Protein AF-A0A2X1J709-F1 (afdb_monomer)

Radius of gyration: 20.66 Å; Cα contacts (8 Å, |Δi|>4): 116; chains: 1; bounding box: 49×40×57 Å

Foldseek 3Di:
DVVLCLVVDDPSVPPVVVVVVVVCVVVVVVVVVQVVLLVVQPDPVRCVVPVVLSSLVSLCVVPNPVSSVVVVVVVVVVVVVVVVVVLVSVLSVLQVCVVVLLDDPQLNDDDDDSDGNVSVVVVVVVVVCPVPDDPVLVVLLVVLVVLVVVLVVLVVCVVCCVVVVHDPVVSVVVNVVSVVVVVVSVVVVVVVDDPSVVSNVVVVVVVVVNSVVSVVVVVD

Sequence (220 aa):
MMANAADKVKDPQVIMPRAFLVAIGVTTLLYISLALVLLSDVSALELEKYADTAVAQAASPLLGHVGYVIVVIGALLATASAINANLFAVFNIMDNMGSERELPKLMNKSLWRQSTWGNIIVVVLIMLMTAALNLGSLASVASATFLICYLAVFVVAIRLRHDIHASLPILIVGTLVMLLVIVGFIYSLWSQGSRALIWIIGSLLLSLIVAMVMKRNKTV

Nearest PDB structures (foldseek):
  3gi9-assembly1_C  TM=8.739E-01  e=3.111E-05  Methanocaldococcus jannaschii
  3gi8-assembly1_C  TM=8.489E-01  e=2.910E-04  Methanocaldococcus jannaschii

InterPro domains:
  IPR004841 Amino acid permease/SLC12A domain [PF00324] (2-189)
  IPR050367 Amino acid-polyamine-organocation superfamily [PTHR42770] (2-218)

pLDDT: mean 84.86, std 9.4, range [35.81, 97.5]

Solvent-accessible surface area (backbone atoms only — not comparable to full-atom values): 12153 Å² total; per-residue (Å²): 108,74,71,76,48,36,92,79,42,80,62,40,87,64,45,46,61,52,50,52,53,52,50,51,54,53,51,52,51,52,51,52,55,49,50,54,50,44,69,71,75,43,54,71,69,53,42,66,75,34,56,94,45,37,71,30,57,52,28,30,87,79,49,33,70,64,35,21,51,51,43,47,54,49,50,52,54,50,50,53,51,52,52,52,54,50,51,54,43,50,50,52,51,50,50,55,37,32,75,71,63,60,48,55,73,68,40,59,33,76,70,55,90,96,41,29,46,33,56,54,54,50,53,52,50,50,52,51,48,60,74,74,43,56,70,70,48,51,53,49,36,52,49,53,51,51,52,53,52,52,51,50,50,50,56,50,47,64,74,42,21,81,83,69,70,51,60,64,68,60,53,51,54,51,48,52,54,50,52,51,51,51,52,53,50,53,52,52,48,63,73,74,36,74,69,53,55,52,52,35,52,48,52,52,50,50,52,50,50,52,52,49,55,43,55,60,64,66,79,111

Secondary structure (DSSP, 8-state):
-GGGGGGGSSSHHHHHHHHHHHHHHHHHHHHHHHHHHHHHHS-HHHHHHTGGGHHHHHHHHHHHHHHHHHHHHHHHHHHHHHHHHHHHHHHHHHHHHHHTT-S-TTTT-EEETTEEHHHHHHHHHHHHHHHHS-HHHHHHHHHHHHHHHHHHHHHHHHHTTTTTT--HHHHHHHHHHHHHHHHHHHHHHHHH-HHHHHHHHHHHHHHHHHHHHHHHTT--

Organism: Escherichia coli (NCBI:txid562)

Structure (mmCIF, N/CA/C/O backbone):
data_AF-A0A2X1J709-F1
#
_entry.id   AF-A0A2X1J709-F1
#
loop_
_atom_site.group_PDB
_atom_site.id
_atom_site.type_symbol
_atom_site.label_atom_id
_atom_site.label_alt_id
_atom_site.label_comp_id
_atom_site.label_asym_id
_atom_site.label_entity_id
_atom_site.label_seq_id
_atom_site.pdbx_PDB_ins_code
_atom_site.Cartn_x
_atom_site.Cartn_y
_atom_site.Cartn_z
_atom_site.occupancy
_atom_site.B_iso_or_equiv
_atom_site.auth_seq_id
_atom_site.auth_comp_id
_atom_site.auth_asym_id
_atom_site.auth_atom_id
_atom_site.pdbx_PDB_model_num
ATOM 1 N N . MET A 1 1 ? -5.781 -3.371 5.439 1.00 66.50 1 MET A N 1
ATOM 2 C CA . MET A 1 1 ? -6.778 -3.918 4.487 1.00 66.50 1 MET A CA 1
ATOM 3 C C . MET A 1 1 ? -7.196 -5.330 4.849 1.00 66.50 1 MET A C 1
ATOM 5 O O . MET A 1 1 ? -8.367 -5.495 5.141 1.00 66.50 1 MET A O 1
ATOM 9 N N . MET A 1 2 ? -6.287 -6.316 4.925 1.00 79.25 2 MET A N 1
ATOM 10 C CA . MET A 1 2 ? -6.661 -7.678 5.364 1.00 79.25 2 MET A CA 1
ATOM 11 C C . MET A 1 2 ? -7.379 -7.671 6.722 1.00 79.25 2 MET A C 1
ATOM 13 O O . MET A 1 2 ? -8.392 -8.338 6.876 1.00 79.25 2 MET A O 1
ATOM 17 N N . ALA A 1 3 ? -6.916 -6.842 7.668 1.00 83.38 3 ALA A N 1
ATOM 18 C CA . ALA A 1 3 ? -7.548 -6.678 8.980 1.00 83.38 3 ALA A CA 1
ATOM 19 C C . ALA A 1 3 ? -9.040 -6.298 8.915 1.00 83.38 3 ALA A C 1
ATOM 21 O O . ALA A 1 3 ? -9.809 -6.748 9.750 1.00 83.38 3 ALA A O 1
ATOM 22 N N . ASN A 1 4 ? -9.480 -5.553 7.895 1.00 81.25 4 ASN A N 1
ATOM 23 C CA . ASN A 1 4 ? -10.881 -5.129 7.758 1.00 81.25 4 ASN A CA 1
ATOM 24 C C . ASN A 1 4 ? -11.811 -6.283 7.353 1.00 81.25 4 ASN A C 1
ATOM 26 O O . ASN A 1 4 ? -13.027 -6.129 7.360 1.00 81.25 4 ASN A O 1
ATOM 30 N N . ALA A 1 5 ? -11.244 -7.412 6.929 1.00 78.81 5 ALA A N 1
ATOM 31 C CA . ALA A 1 5 ? -11.975 -8.635 6.637 1.00 78.81 5 ALA A CA 1
ATOM 32 C C . ALA A 1 5 ? -11.771 -9.701 7.725 1.00 78.81 5 ALA A C 1
ATOM 34 O O . ALA A 1 5 ? -12.283 -10.807 7.569 1.00 78.81 5 ALA A O 1
ATOM 35 N N . ALA A 1 6 ? -11.049 -9.389 8.811 1.00 83.56 6 ALA A N 1
ATOM 36 C CA . ALA A 1 6 ? -10.724 -10.347 9.867 1.00 83.56 6 ALA A CA 1
ATOM 37 C C . ALA A 1 6 ? -11.980 -10.955 10.507 1.00 83.56 6 ALA A C 1
ATOM 39 O O . ALA A 1 6 ? -11.997 -12.152 10.777 1.00 83.56 6 ALA A O 1
ATOM 40 N N . ASP A 1 7 ? -13.057 -10.175 10.637 1.00 82.19 7 ASP A N 1
ATOM 41 C CA . ASP A 1 7 ? -14.340 -10.627 11.197 1.00 82.19 7 ASP A CA 1
ATOM 42 C C . ASP A 1 7 ? -15.016 -11.728 10.361 1.00 82.19 7 ASP A C 1
ATOM 44 O O . ASP A 1 7 ? -15.911 -12.425 10.834 1.00 82.19 7 ASP A O 1
ATOM 48 N N . LYS A 1 8 ? -14.587 -11.902 9.104 1.00 84.12 8 LYS A N 1
ATOM 49 C CA . LYS A 1 8 ? -15.082 -12.932 8.177 1.00 84.12 8 LYS A CA 1
ATOM 50 C C . LYS A 1 8 ? -14.120 -14.117 8.042 1.00 84.12 8 LYS A C 1
ATOM 52 O O . LYS A 1 8 ? -14.395 -15.041 7.278 1.00 84.12 8 LYS A O 1
ATOM 57 N N . VAL A 1 9 ? -12.990 -14.098 8.749 1.00 89.25 9 VAL A N 1
ATOM 58 C CA . VAL A 1 9 ? -11.982 -15.163 8.731 1.00 89.25 9 VAL A CA 1
ATOM 59 C C . VAL A 1 9 ? -12.245 -16.122 9.886 1.00 89.25 9 VAL A C 1
ATOM 61 O O . VAL A 1 9 ? -12.454 -15.713 11.024 1.00 89.25 9 VAL A O 1
ATOM 64 N N . LYS A 1 10 ? -12.215 -17.427 9.605 1.00 91.75 10 LYS A N 1
ATOM 65 C CA . LYS A 1 10 ? -12.289 -18.458 10.646 1.00 91.75 10 LYS A CA 1
ATOM 66 C C . LYS A 1 10 ? -11.030 -18.392 11.513 1.00 91.75 10 LYS A C 1
ATOM 68 O O . LYS A 1 10 ? -9.940 -18.460 10.969 1.00 91.75 10 LYS A O 1
ATOM 73 N N . ASP A 1 11 ? -11.183 -18.319 12.833 1.00 92.44 11 ASP A N 1
ATOM 74 C CA . ASP A 1 11 ? -10.058 -18.231 13.781 1.00 92.44 11 ASP A CA 1
ATOM 75 C C . ASP A 1 11 ? -9.026 -17.139 13.403 1.00 92.44 11 ASP A C 1
ATOM 77 O O . ASP A 1 11 ? -7.878 -17.418 13.026 1.00 92.44 11 ASP A O 1
ATOM 81 N N . PRO A 1 12 ? -9.431 -15.856 13.459 1.00 90.44 12 PRO A N 1
A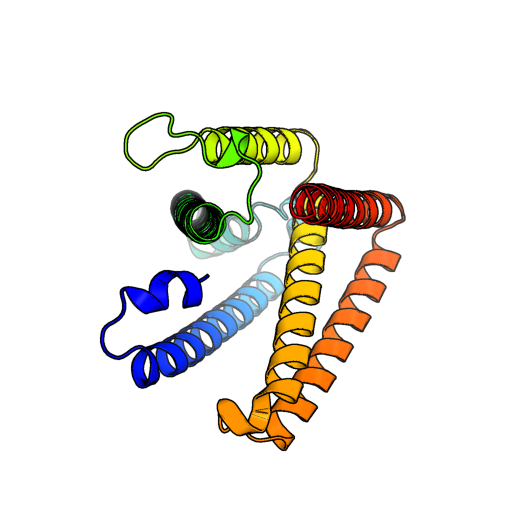TOM 82 C CA . PRO A 1 12 ? -8.591 -14.758 13.000 1.00 90.44 12 PRO A CA 1
ATOM 83 C C . PRO A 1 12 ? -7.318 -14.606 13.841 1.00 90.44 12 PRO A C 1
ATOM 85 O O . PRO A 1 12 ? -6.314 -14.125 13.321 1.00 90.44 12 PRO A O 1
ATOM 88 N N . GLN A 1 13 ? -7.315 -15.053 15.102 1.00 88.38 13 GLN A N 1
ATOM 89 C CA . GLN A 1 13 ? -6.154 -14.949 15.992 1.00 88.38 13 GLN A CA 1
ATOM 90 C C . GLN A 1 13 ? -4.965 -15.786 15.503 1.00 88.38 13 GLN A C 1
ATOM 92 O O . GLN A 1 13 ? -3.818 -15.396 15.707 1.00 88.38 13 GLN A O 1
ATOM 97 N N . VAL A 1 14 ? -5.224 -16.900 14.812 1.00 91.56 14 VAL A N 1
ATOM 98 C CA . VAL A 1 14 ? -4.176 -17.773 14.262 1.00 91.56 14 VAL A CA 1
ATOM 99 C C . VAL A 1 14 ? -3.950 -17.514 12.775 1.00 91.56 14 VAL A C 1
ATOM 101 O O . VAL A 1 14 ? -2.802 -17.470 12.320 1.00 91.56 14 VAL A O 1
ATOM 104 N N . ILE A 1 15 ? -5.025 -17.339 12.000 1.00 94.69 15 ILE A N 1
ATOM 105 C CA . ILE A 1 15 ? -4.920 -17.212 10.541 1.00 94.69 15 ILE A CA 1
ATOM 106 C C . ILE A 1 15 ? -4.369 -15.844 10.138 1.00 94.69 15 ILE A C 1
ATOM 108 O O . ILE A 1 15 ? -3.498 -15.786 9.270 1.00 94.69 15 ILE A O 1
ATOM 112 N N . MET A 1 16 ? -4.816 -14.752 10.767 1.00 93.62 16 MET A N 1
ATOM 113 C CA . MET A 1 16 ? -4.418 -13.405 10.343 1.00 93.62 16 MET A CA 1
ATOM 114 C C . MET A 1 16 ? -2.910 -13.165 10.473 1.00 93.62 16 MET A C 1
ATOM 116 O O . MET A 1 16 ? -2.315 -12.734 9.484 1.00 93.62 16 MET A O 1
ATOM 120 N N . PRO A 1 17 ? -2.241 -13.480 11.605 1.00 90.50 17 PRO A N 1
ATOM 121 C CA . PRO A 1 17 ? -0.796 -13.277 11.715 1.00 90.50 17 PRO A CA 1
ATOM 122 C C . PRO A 1 17 ? -0.008 -14.069 10.667 1.00 90.50 17 PRO A C 1
ATOM 124 O O . PRO A 1 17 ? 0.916 -13.537 10.053 1.00 90.50 17 PRO A O 1
ATOM 127 N N . ARG A 1 18 ? -0.402 -15.323 10.407 1.00 93.31 18 ARG A N 1
ATOM 128 C CA . ARG A 1 18 ? 0.235 -16.168 9.385 1.00 93.31 18 ARG A CA 1
ATOM 129 C C . ARG A 1 18 ? 0.019 -15.609 7.983 1.00 93.31 18 ARG A C 1
ATOM 131 O O . ARG A 1 18 ? 0.969 -15.536 7.211 1.00 93.31 18 ARG A O 1
ATOM 138 N N . ALA A 1 19 ? -1.204 -15.182 7.673 1.00 93.75 19 ALA A N 1
ATOM 139 C CA . ALA A 1 19 ? -1.535 -14.578 6.390 1.00 93.75 19 ALA A CA 1
ATOM 140 C C . ALA A 1 19 ? -0.717 -13.303 6.143 1.00 93.75 19 ALA A C 1
ATOM 142 O O . ALA A 1 19 ? -0.152 -13.154 5.062 1.00 93.75 19 ALA A O 1
ATOM 143 N N . PHE A 1 20 ? -0.579 -12.429 7.149 1.00 93.12 20 PHE A N 1
ATOM 144 C CA . PHE A 1 20 ? 0.270 -11.240 7.049 1.00 93.12 20 PHE A CA 1
ATOM 145 C C . PHE A 1 20 ? 1.735 -11.597 6.781 1.00 93.12 20 PHE A C 1
ATOM 147 O O . PHE A 1 20 ? 2.326 -11.042 5.858 1.00 93.12 20 PHE A O 1
ATOM 154 N N . LEU A 1 21 ? 2.311 -12.534 7.541 1.00 93.44 21 LEU A N 1
ATOM 155 C CA . LEU A 1 21 ? 3.716 -12.924 7.382 1.00 93.44 21 LEU A CA 1
ATOM 156 C C . LEU A 1 21 ? 3.997 -13.543 6.009 1.00 93.44 21 LEU A C 1
ATOM 158 O O . LEU A 1 21 ? 4.971 -13.168 5.360 1.00 93.44 21 LEU A O 1
ATOM 162 N N . VAL A 1 22 ? 3.132 -14.449 5.546 1.00 96.38 22 VAL A N 1
ATOM 163 C CA . VAL A 1 22 ? 3.275 -15.079 4.227 1.00 96.38 22 VAL A CA 1
ATOM 164 C C . VAL A 1 22 ? 3.113 -14.043 3.121 1.00 96.38 22 VAL A C 1
ATOM 166 O O . VAL A 1 22 ? 3.942 -13.988 2.217 1.00 96.38 22 VAL A O 1
ATOM 169 N N . ALA A 1 23 ? 2.088 -13.191 3.195 1.00 94.62 23 ALA A N 1
ATOM 170 C CA . ALA A 1 23 ? 1.852 -12.184 2.170 1.00 94.62 23 ALA A CA 1
ATOM 171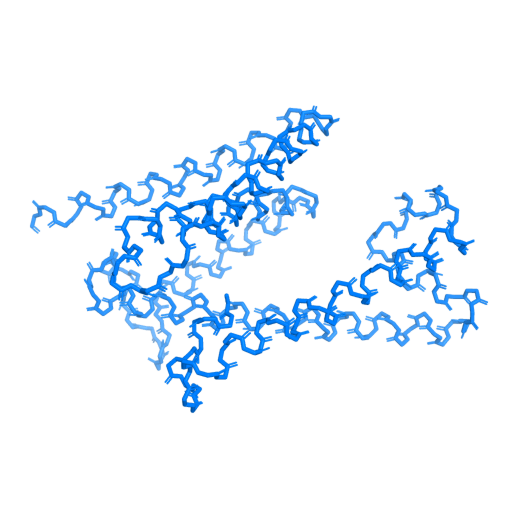 C C . ALA A 1 23 ? 3.009 -11.183 2.075 1.00 94.62 23 ALA A C 1
ATOM 173 O O . ALA A 1 23 ? 3.486 -10.917 0.973 1.00 94.62 23 ALA A O 1
ATOM 174 N N . ILE A 1 24 ? 3.496 -10.666 3.207 1.00 94.56 24 ILE A N 1
ATOM 175 C CA . ILE A 1 24 ? 4.651 -9.758 3.236 1.00 94.56 24 ILE A CA 1
ATOM 176 C C . ILE A 1 24 ? 5.890 -10.472 2.689 1.00 94.56 24 ILE A C 1
ATOM 178 O O . ILE A 1 24 ? 6.510 -9.969 1.762 1.00 94.56 24 ILE A O 1
ATOM 182 N N . GLY A 1 25 ? 6.214 -11.669 3.186 1.00 97.25 25 GLY A N 1
ATOM 183 C CA . GLY A 1 25 ? 7.407 -12.400 2.750 1.00 97.25 25 GLY A CA 1
ATOM 184 C C . GLY A 1 25 ? 7.412 -12.705 1.250 1.00 97.25 25 GLY A C 1
ATOM 185 O O . GLY A 1 25 ? 8.395 -12.426 0.564 1.00 97.25 25 GLY A O 1
ATOM 186 N N . VAL A 1 26 ? 6.297 -13.220 0.724 1.00 97.50 26 VAL A N 1
ATOM 187 C CA . VAL A 1 26 ? 6.163 -13.548 -0.703 1.00 97.50 26 VAL A CA 1
ATOM 188 C C . VAL A 1 26 ? 6.226 -12.285 -1.561 1.00 97.50 26 VAL A C 1
ATOM 190 O O . VAL A 1 26 ? 6.974 -12.251 -2.534 1.00 97.50 26 VAL A O 1
ATOM 193 N N . THR A 1 27 ? 5.487 -11.231 -1.207 1.00 95.69 27 THR A N 1
ATOM 194 C CA . THR A 1 27 ? 5.481 -9.992 -2.005 1.00 95.69 27 THR A CA 1
ATOM 195 C C . THR A 1 27 ? 6.824 -9.273 -1.976 1.00 95.69 27 THR A C 1
ATOM 197 O O . THR A 1 27 ? 7.276 -8.809 -3.019 1.00 95.69 27 THR A O 1
ATOM 200 N N . THR A 1 28 ? 7.509 -9.235 -0.831 1.00 96.31 28 THR A N 1
ATOM 201 C CA . THR A 1 28 ? 8.865 -8.684 -0.735 1.00 96.31 28 THR A CA 1
ATOM 202 C C . THR A 1 28 ? 9.837 -9.439 -1.634 1.00 96.31 28 THR A C 1
ATOM 204 O O . THR A 1 28 ? 10.587 -8.804 -2.372 1.00 96.31 28 THR A O 1
ATOM 207 N N . LEU A 1 29 ? 9.801 -10.776 -1.624 1.00 97.38 29 LEU A N 1
ATOM 208 C CA . LEU A 1 29 ? 10.664 -11.581 -2.488 1.00 97.38 29 LEU A CA 1
ATOM 209 C C . LEU A 1 29 ? 10.385 -11.291 -3.966 1.00 97.38 29 LEU A C 1
ATOM 211 O O . LEU A 1 29 ? 11.319 -11.022 -4.716 1.00 97.38 29 LEU A O 1
ATOM 215 N N . LEU A 1 30 ? 9.111 -11.255 -4.363 1.00 94.69 30 LEU A N 1
ATOM 216 C CA . LEU A 1 30 ? 8.721 -10.926 -5.734 1.00 94.69 30 LEU A CA 1
ATOM 217 C C . LEU A 1 30 ? 9.178 -9.523 -6.152 1.00 94.69 30 LEU A C 1
ATOM 219 O O . LEU A 1 30 ? 9.678 -9.361 -7.262 1.00 94.69 30 LEU A O 1
ATOM 223 N N . TYR A 1 31 ? 9.056 -8.520 -5.279 1.00 93.88 31 TYR A N 1
ATOM 224 C CA . TYR A 1 31 ? 9.519 -7.159 -5.568 1.00 93.88 31 TYR A CA 1
ATOM 225 C C . TYR A 1 31 ? 11.036 -7.072 -5.722 1.00 93.88 31 TYR A C 1
ATOM 227 O O . TYR A 1 31 ? 11.503 -6.402 -6.640 1.00 93.88 31 TYR A O 1
ATOM 235 N N . ILE A 1 32 ? 11.807 -7.768 -4.881 1.00 95.38 32 ILE A N 1
ATOM 236 C CA . ILE A 1 32 ? 13.270 -7.816 -5.012 1.00 95.38 32 ILE A CA 1
ATOM 237 C C . ILE A 1 32 ? 13.657 -8.510 -6.319 1.00 95.38 32 ILE A C 1
ATOM 239 O O . ILE A 1 32 ? 14.454 -7.968 -7.081 1.00 95.38 32 ILE A O 1
ATOM 243 N N . SER A 1 33 ? 13.071 -9.675 -6.611 1.00 92.25 33 SER A N 1
ATOM 244 C CA . SER A 1 33 ? 13.329 -10.399 -7.859 1.00 92.25 33 SER A CA 1
ATOM 245 C C . SER A 1 33 ? 13.005 -9.546 -9.083 1.00 92.25 33 SER A C 1
ATOM 247 O O . SER A 1 33 ? 13.814 -9.466 -10.002 1.00 92.25 33 SER A O 1
ATOM 249 N N . LEU A 1 34 ? 11.860 -8.861 -9.076 1.00 89.69 34 LEU A N 1
ATOM 250 C CA . LEU A 1 34 ? 11.463 -7.986 -10.171 1.00 89.69 34 LEU A CA 1
ATOM 251 C C . LEU A 1 34 ? 12.422 -6.801 -10.330 1.00 89.69 34 LEU A C 1
ATOM 253 O O . LEU A 1 34 ? 12.822 -6.499 -11.448 1.00 89.69 34 LEU A O 1
ATOM 257 N N . ALA A 1 35 ? 12.829 -6.159 -9.233 1.00 90.12 35 ALA A N 1
ATOM 258 C CA . ALA A 1 35 ? 13.784 -5.055 -9.281 1.00 90.12 35 ALA A CA 1
ATOM 259 C C . ALA A 1 35 ? 15.133 -5.486 -9.879 1.00 90.12 35 ALA A C 1
ATOM 261 O O . ALA A 1 35 ? 15.696 -4.757 -10.692 1.00 90.12 35 ALA A O 1
ATOM 262 N N . LEU A 1 36 ? 15.630 -6.677 -9.528 1.00 89.94 36 LEU A N 1
ATOM 263 C CA . LEU A 1 36 ? 16.871 -7.218 -10.092 1.00 89.94 36 LEU A CA 1
ATOM 264 C C . LEU A 1 36 ? 16.765 -7.454 -11.604 1.00 89.94 36 LEU A C 1
ATOM 266 O O . LEU A 1 36 ? 17.692 -7.102 -12.330 1.00 89.94 36 LEU A O 1
ATOM 270 N N . VAL A 1 37 ? 15.641 -7.999 -12.076 1.00 86.81 37 VAL A N 1
ATOM 271 C CA . VAL A 1 37 ? 15.378 -8.186 -13.514 1.00 86.81 37 VAL A CA 1
ATOM 272 C C . VAL A 1 37 ? 15.338 -6.833 -14.227 1.00 86.81 37 VAL A C 1
ATOM 274 O O . VAL A 1 37 ? 16.070 -6.615 -15.186 1.00 86.81 37 VAL A O 1
ATOM 277 N N . LEU A 1 38 ? 14.563 -5.875 -13.708 1.00 85.56 38 LEU A N 1
ATOM 278 C CA . LEU A 1 38 ? 14.434 -4.544 -14.311 1.00 85.56 38 LEU A CA 1
ATOM 279 C C . LEU A 1 38 ? 15.773 -3.809 -14.424 1.00 85.56 38 LEU A C 1
ATOM 281 O O . LEU A 1 38 ? 16.056 -3.221 -15.462 1.00 85.56 38 LEU A O 1
ATOM 285 N N . LEU A 1 39 ? 16.590 -3.849 -13.370 1.00 84.69 39 LEU A N 1
ATOM 286 C CA . LEU A 1 39 ? 17.893 -3.182 -13.347 1.00 84.69 39 LEU A CA 1
ATOM 287 C C . LEU A 1 39 ? 18.944 -3.874 -14.226 1.00 84.69 39 LEU A C 1
ATOM 289 O O . LEU A 1 39 ? 19.935 -3.238 -14.578 1.00 84.69 39 LEU A O 1
ATOM 293 N N . SER A 1 40 ? 18.748 -5.154 -14.555 1.00 83.06 40 SER A N 1
ATOM 294 C CA . SER A 1 40 ? 19.662 -5.912 -15.418 1.00 83.06 40 SER A CA 1
ATOM 295 C C . SER A 1 40 ? 19.336 -5.728 -16.899 1.00 83.06 40 SER A C 1
ATOM 297 O O . SER A 1 40 ? 20.250 -5.602 -17.711 1.00 83.06 40 SER A O 1
ATOM 299 N N . ASP A 1 41 ? 18.046 -5.696 -17.241 1.00 77.25 41 ASP A N 1
ATOM 300 C CA . ASP A 1 41 ? 17.580 -5.802 -18.627 1.00 77.25 41 ASP A CA 1
ATOM 301 C C . ASP A 1 41 ? 17.096 -4.474 -19.238 1.00 77.25 41 ASP A C 1
ATOM 303 O O . ASP A 1 41 ? 16.990 -4.376 -20.462 1.00 77.25 41 ASP A O 1
ATOM 307 N N . VAL A 1 42 ? 16.800 -3.442 -18.432 1.00 80.25 42 VAL A N 1
ATOM 308 C CA . VAL A 1 42 ? 16.258 -2.158 -18.919 1.00 80.25 42 VAL A CA 1
ATOM 309 C C . VAL A 1 42 ? 17.183 -0.997 -18.563 1.00 80.25 42 VAL A C 1
ATOM 311 O O . VAL A 1 42 ? 17.584 -0.816 -17.413 1.00 80.25 42 VAL A O 1
ATOM 314 N N . SER A 1 43 ? 17.505 -0.162 -19.555 1.00 84.06 43 SER A N 1
ATOM 315 C CA . SER A 1 43 ? 18.352 1.014 -19.332 1.00 84.06 43 SER A CA 1
ATOM 316 C C . SER A 1 43 ? 17.663 2.056 -18.440 1.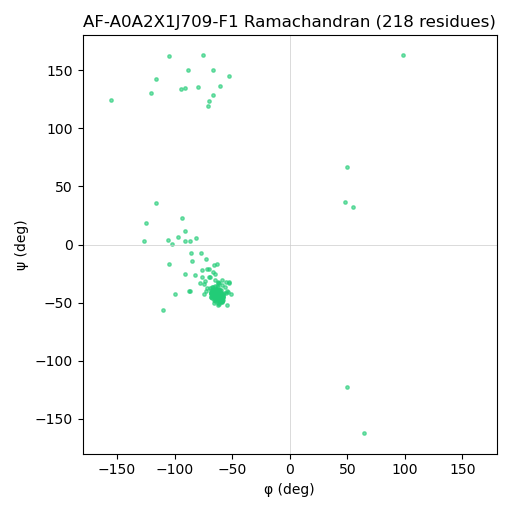00 84.06 43 SER A C 1
ATOM 318 O O . SER A 1 43 ? 16.444 2.227 -18.482 1.00 84.06 43 SER A O 1
ATOM 320 N N . ALA A 1 44 ? 18.445 2.823 -17.672 1.00 82.00 44 ALA A N 1
ATOM 321 C CA . ALA A 1 44 ? 17.905 3.871 -16.799 1.00 82.00 44 ALA A CA 1
ATOM 322 C C . ALA A 1 44 ? 17.050 4.905 -17.563 1.00 82.00 44 ALA A C 1
ATOM 324 O O . ALA A 1 44 ? 16.014 5.337 -17.066 1.00 82.00 44 ALA A O 1
ATOM 325 N N . LEU A 1 45 ? 17.447 5.246 -18.795 1.00 82.75 45 LEU A N 1
ATOM 326 C CA . LEU A 1 45 ? 16.716 6.183 -19.650 1.00 82.75 45 LEU A CA 1
ATOM 327 C C . LEU A 1 45 ? 15.349 5.623 -20.085 1.00 82.75 45 LEU A C 1
ATOM 329 O O . LEU A 1 45 ? 14.363 6.354 -20.153 1.00 82.75 45 LEU A O 1
ATOM 333 N N . GLU A 1 46 ? 15.272 4.323 -20.380 1.00 81.38 46 GLU A N 1
ATOM 334 C CA . GLU A 1 46 ? 14.008 3.666 -20.725 1.00 81.38 46 GLU A CA 1
ATOM 335 C C . GLU A 1 46 ? 13.094 3.506 -19.512 1.00 81.38 46 GLU A C 1
ATOM 337 O O . GLU A 1 46 ? 11.888 3.705 -19.650 1.00 81.38 46 GLU A O 1
ATOM 342 N N . LEU A 1 47 ? 13.650 3.211 -18.332 1.00 82.00 47 LEU A N 1
ATOM 343 C CA . LEU A 1 47 ? 12.891 3.179 -17.079 1.00 82.00 47 LEU A CA 1
ATOM 344 C C . LEU A 1 47 ? 12.290 4.547 -16.749 1.00 82.00 47 LEU A C 1
ATOM 346 O O . LEU A 1 47 ? 11.149 4.613 -16.303 1.00 82.00 47 LEU A O 1
ATOM 350 N N . GLU A 1 48 ? 13.021 5.633 -16.999 1.00 82.31 48 GLU A N 1
ATOM 351 C CA . GLU A 1 48 ? 12.504 6.989 -16.807 1.00 82.31 48 GLU A CA 1
ATOM 352 C C . GLU A 1 48 ? 11.399 7.317 -17.821 1.00 82.31 48 GLU A C 1
ATOM 354 O O . GLU A 1 48 ? 10.333 7.814 -17.455 1.00 82.31 48 GLU A O 1
ATOM 359 N N . LYS A 1 49 ? 11.613 6.986 -19.100 1.00 84.94 49 LYS A N 1
ATOM 360 C CA . LYS A 1 49 ? 10.659 7.280 -20.178 1.00 84.94 49 LYS A CA 1
ATOM 361 C C . LYS A 1 49 ? 9.371 6.458 -20.084 1.00 84.94 49 LYS A C 1
ATOM 363 O O . LYS A 1 49 ? 8.298 6.964 -20.411 1.00 84.94 49 LYS A O 1
ATOM 368 N N . TYR A 1 50 ? 9.474 5.197 -19.676 1.00 83.19 50 TYR A N 1
ATOM 369 C CA . TYR A 1 50 ? 8.367 4.242 -19.611 1.00 83.19 50 TYR A CA 1
ATOM 370 C C . TYR A 1 50 ? 8.079 3.803 -18.174 1.00 83.19 50 TYR A C 1
ATOM 372 O O . TYR A 1 50 ? 7.699 2.657 -17.954 1.00 83.19 50 TYR A O 1
ATOM 380 N N . ALA A 1 51 ? 8.219 4.705 -17.199 1.00 79.56 51 ALA A N 1
ATOM 381 C CA . ALA A 1 51 ? 8.052 4.391 -15.778 1.00 79.56 51 ALA A CA 1
ATOM 382 C C . ALA A 1 51 ? 6.729 3.661 -15.472 1.00 79.56 51 ALA A C 1
ATOM 384 O O . ALA A 1 51 ? 6.724 2.648 -14.773 1.00 79.56 51 ALA A O 1
ATOM 385 N N . ASP A 1 52 ? 5.622 4.105 -16.078 1.00 82.06 52 ASP A N 1
ATOM 386 C CA . ASP A 1 52 ? 4.288 3.525 -15.864 1.00 82.06 52 ASP A CA 1
ATOM 387 C C . ASP A 1 52 ? 4.122 2.119 -16.467 1.00 82.06 52 ASP A C 1
ATOM 389 O O . ASP A 1 52 ? 3.237 1.363 -16.067 1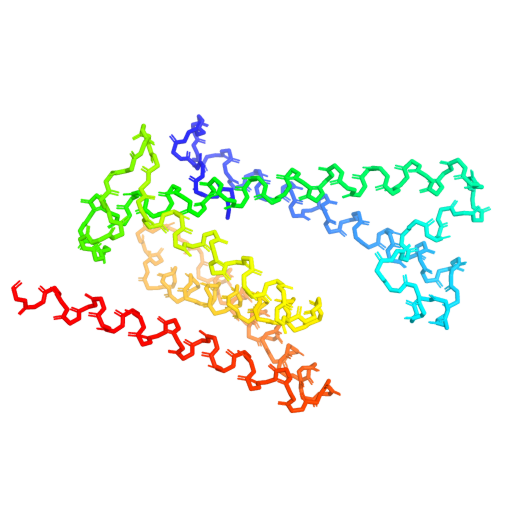.00 82.06 52 ASP A O 1
ATOM 393 N N . THR A 1 53 ? 4.962 1.747 -17.437 1.00 85.50 53 THR A N 1
ATOM 394 C CA . THR A 1 53 ? 4.902 0.449 -18.133 1.00 85.50 53 THR A CA 1
ATOM 395 C C . THR A 1 53 ? 6.219 -0.322 -18.065 1.00 85.50 53 THR A C 1
ATOM 397 O O . THR A 1 53 ? 6.407 -1.285 -18.807 1.00 85.50 53 THR A O 1
ATOM 400 N N . ALA A 1 54 ? 7.105 0.036 -17.129 1.00 84.75 54 ALA A N 1
ATOM 401 C CA . ALA A 1 54 ? 8.470 -0.478 -17.033 1.00 84.75 54 ALA A CA 1
ATOM 402 C C . ALA A 1 54 ? 8.528 -2.013 -16.982 1.00 84.75 54 ALA A C 1
ATOM 404 O O . ALA A 1 54 ? 9.343 -2.635 -17.657 1.00 84.75 54 ALA A O 1
ATOM 405 N N . VAL A 1 55 ? 7.603 -2.636 -16.247 1.00 86.00 55 VAL A N 1
ATOM 406 C CA . VAL A 1 55 ? 7.506 -4.101 -16.131 1.00 86.00 55 VAL A CA 1
ATOM 407 C C . VAL A 1 55 ? 7.110 -4.759 -17.452 1.00 86.00 55 VAL A C 1
ATOM 409 O O . VAL A 1 55 ? 7.672 -5.786 -17.824 1.00 86.00 55 VAL A O 1
ATOM 412 N N . ALA A 1 56 ? 6.166 -4.169 -18.186 1.00 87.75 56 ALA A N 1
ATOM 413 C CA . ALA A 1 56 ? 5.785 -4.674 -19.502 1.00 87.75 56 ALA A CA 1
ATOM 414 C C . ALA A 1 56 ? 6.922 -4.473 -20.511 1.00 87.75 56 ALA A C 1
ATOM 416 O O . ALA A 1 56 ? 7.206 -5.370 -21.305 1.00 87.75 56 ALA A O 1
ATOM 417 N N . GLN A 1 57 ? 7.613 -3.333 -20.440 1.00 84.44 57 GLN A N 1
ATOM 418 C CA . GLN A 1 57 ? 8.758 -3.037 -21.292 1.00 84.44 57 GLN A CA 1
ATOM 419 C C . GLN A 1 57 ? 9.892 -4.047 -21.080 1.00 84.44 57 GLN A C 1
ATOM 421 O O . GLN A 1 57 ? 10.441 -4.549 -22.056 1.00 84.44 57 GLN A O 1
ATOM 426 N N . ALA A 1 58 ? 10.162 -4.428 -19.831 1.00 84.38 58 ALA A N 1
ATOM 427 C CA . ALA A 1 58 ? 11.148 -5.452 -19.490 1.00 84.38 58 ALA A CA 1
ATOM 428 C C . ALA A 1 58 ? 10.776 -6.864 -19.964 1.00 84.38 58 ALA A C 1
ATOM 430 O O . ALA A 1 58 ? 11.648 -7.704 -20.160 1.00 84.38 58 ALA A O 1
ATOM 431 N N . ALA A 1 59 ? 9.489 -7.143 -20.185 1.00 84.94 59 ALA A N 1
ATOM 432 C CA . ALA A 1 59 ? 9.059 -8.423 -20.740 1.00 84.94 59 ALA A CA 1
ATOM 433 C C . ALA A 1 59 ? 9.321 -8.530 -22.252 1.00 84.94 59 ALA A C 1
ATOM 435 O O . ALA A 1 59 ? 9.412 -9.640 -22.776 1.00 84.94 59 ALA A O 1
ATOM 436 N N . SER A 1 60 ? 9.453 -7.402 -22.959 1.00 82.44 60 SER A N 1
ATOM 437 C CA . SER A 1 60 ? 9.602 -7.383 -24.419 1.00 82.44 60 SER A CA 1
ATOM 438 C C . SER A 1 60 ? 10.908 -8.040 -24.909 1.00 82.44 60 SER A C 1
ATOM 440 O O . SER A 1 60 ? 10.825 -8.883 -25.803 1.00 82.44 60 SER A O 1
ATOM 442 N N . PRO A 1 61 ? 12.095 -7.781 -24.318 1.00 80.38 61 PRO A N 1
ATOM 443 C CA . PRO A 1 61 ? 13.332 -8.470 -24.706 1.00 80.38 61 PRO A CA 1
ATOM 444 C C . PRO A 1 61 ? 13.305 -9.989 -24.473 1.00 80.38 61 PRO A C 1
ATOM 446 O O . PRO A 1 61 ? 13.918 -10.735 -25.230 1.00 80.38 61 PRO A O 1
ATOM 449 N N . LEU A 1 62 ? 12.589 -10.450 -23.441 1.00 81.75 62 LEU A N 1
ATOM 450 C CA . LEU A 1 62 ? 12.565 -11.856 -23.016 1.00 81.75 62 LEU A CA 1
ATOM 451 C C . LEU A 1 62 ? 11.500 -12.688 -23.744 1.00 81.75 62 LEU A C 1
ATOM 453 O O . LEU A 1 62 ? 11.723 -13.851 -24.069 1.00 81.75 62 LEU A O 1
ATOM 457 N N . LEU A 1 63 ? 10.320 -12.105 -23.962 1.00 84.19 63 LEU A N 1
ATOM 458 C CA . LEU A 1 63 ? 9.109 -12.808 -24.404 1.00 84.19 63 LEU A CA 1
ATOM 459 C C . LEU A 1 63 ? 8.472 -12.177 -25.657 1.00 84.19 63 LEU A C 1
ATOM 461 O O . LEU A 1 63 ? 7.403 -12.608 -26.104 1.00 84.19 63 LEU A O 1
ATOM 465 N N . GLY A 1 64 ? 9.101 -11.146 -26.225 1.00 87.56 64 GLY A N 1
ATOM 466 C CA . GLY A 1 64 ? 8.602 -10.410 -27.382 1.00 87.56 64 GLY A CA 1
ATOM 467 C C . GLY A 1 64 ? 7.291 -9.666 -27.113 1.00 87.56 64 GLY A C 1
ATOM 468 O O . GLY A 1 64 ? 6.859 -9.459 -25.976 1.00 87.56 64 GLY A O 1
ATOM 469 N N . HIS A 1 65 ? 6.605 -9.290 -28.196 1.00 90.12 65 HIS A N 1
ATOM 470 C CA . HIS A 1 65 ? 5.344 -8.545 -28.120 1.00 90.12 65 HIS A CA 1
ATOM 471 C C . HIS A 1 65 ? 4.232 -9.313 -27.386 1.00 90.12 65 HIS A C 1
ATOM 473 O O . HIS A 1 65 ? 3.420 -8.714 -26.685 1.00 90.12 65 HIS A O 1
ATOM 479 N N . VAL A 1 66 ? 4.215 -10.645 -27.497 1.00 92.62 66 VAL A N 1
ATOM 480 C CA . VAL A 1 66 ? 3.236 -11.489 -26.796 1.00 92.62 66 VAL A CA 1
ATOM 481 C C . VAL A 1 66 ? 3.410 -11.366 -25.281 1.00 92.62 66 VAL A C 1
ATOM 483 O O . VAL A 1 66 ? 2.426 -11.162 -24.571 1.00 92.62 66 VAL A O 1
ATOM 486 N N . GLY A 1 67 ? 4.651 -11.414 -24.785 1.00 89.81 67 GLY A N 1
ATOM 487 C CA . GLY A 1 67 ? 4.939 -11.205 -23.366 1.00 89.81 67 GLY A CA 1
ATOM 488 C C . GLY A 1 67 ? 4.536 -9.821 -22.873 1.00 89.81 67 GLY A C 1
ATOM 489 O O . GLY A 1 67 ? 3.888 -9.714 -21.833 1.00 89.81 67 GLY A O 1
ATOM 490 N N . TYR A 1 68 ? 4.835 -8.779 -23.654 1.00 89.44 68 TYR A N 1
ATOM 491 C CA . TYR A 1 68 ? 4.395 -7.413 -23.355 1.00 89.44 68 TYR A CA 1
ATOM 492 C C . TYR A 1 68 ? 2.871 -7.340 -23.157 1.00 89.44 68 TYR A C 1
ATOM 494 O O . TYR A 1 68 ? 2.399 -6.863 -22.125 1.00 89.44 68 TYR A O 1
ATOM 502 N N . VAL A 1 69 ? 2.091 -7.865 -24.109 1.00 93.25 69 VAL A N 1
ATOM 503 C CA . VAL A 1 69 ? 0.619 -7.815 -24.062 1.00 93.25 69 VAL A CA 1
ATOM 504 C C . VAL A 1 69 ? 0.064 -8.599 -22.870 1.00 93.25 69 VAL A C 1
ATOM 506 O O . VAL A 1 69 ? -0.833 -8.108 -22.183 1.00 93.25 69 VAL A O 1
ATOM 509 N N . ILE A 1 70 ? 0.612 -9.784 -22.582 1.00 94.25 70 ILE A N 1
ATOM 510 C CA . ILE A 1 70 ? 0.197 -10.593 -21.426 1.00 94.25 70 ILE A CA 1
ATOM 511 C C . ILE A 1 70 ? 0.430 -9.829 -20.120 1.00 94.25 70 ILE A C 1
ATOM 513 O O . ILE A 1 70 ? -0.465 -9.782 -19.274 1.00 94.25 70 ILE A O 1
ATOM 517 N N . VAL A 1 71 ? 1.597 -9.197 -19.962 1.00 92.69 71 VAL A N 1
ATOM 518 C CA . VAL A 1 71 ? 1.919 -8.415 -18.762 1.00 92.69 71 VAL A CA 1
ATOM 519 C C . VAL A 1 71 ? 0.997 -7.207 -18.626 1.00 92.69 71 VAL A C 1
ATOM 521 O O . VAL A 1 71 ? 0.500 -6.959 -17.530 1.00 92.69 71 VAL A O 1
ATOM 524 N N . VAL A 1 72 ? 0.699 -6.495 -19.717 1.00 92.94 72 VAL A N 1
ATOM 525 C CA . VAL A 1 72 ? -0.243 -5.363 -19.695 1.00 92.94 72 VAL A CA 1
ATOM 526 C C . VAL A 1 72 ? -1.639 -5.811 -19.259 1.00 92.94 72 VAL A C 1
ATOM 528 O O . VAL A 1 72 ? -2.217 -5.212 -18.352 1.00 92.94 72 VAL A O 1
ATOM 531 N N . ILE A 1 73 ? -2.178 -6.884 -19.845 1.00 95.12 73 ILE A N 1
ATOM 532 C CA . ILE A 1 73 ? -3.497 -7.414 -19.462 1.00 95.12 73 ILE A CA 1
ATOM 533 C C . ILE A 1 73 ? -3.489 -7.857 -17.994 1.00 95.12 73 ILE A C 1
ATOM 535 O O . ILE A 1 73 ? -4.407 -7.524 -17.240 1.00 95.12 73 ILE A O 1
ATOM 539 N N . GLY A 1 74 ? -2.436 -8.557 -17.567 1.00 95.00 74 GLY A N 1
ATOM 540 C CA . GLY A 1 74 ? -2.256 -8.972 -16.178 1.00 95.00 74 GLY A CA 1
ATOM 541 C C . GLY A 1 74 ? -2.226 -7.784 -15.214 1.00 95.00 74 GLY A C 1
ATOM 542 O O . GLY A 1 74 ? -2.921 -7.803 -14.198 1.00 95.00 74 GLY A O 1
ATOM 543 N N . ALA A 1 75 ? -1.495 -6.722 -15.557 1.00 92.81 75 ALA A N 1
ATOM 544 C CA . ALA A 1 75 ? -1.410 -5.499 -14.763 1.00 92.81 75 ALA A CA 1
ATOM 545 C C . ALA A 1 75 ? -2.764 -4.779 -14.657 1.00 92.81 75 ALA A C 1
ATOM 547 O O . ALA A 1 75 ? -3.134 -4.328 -13.570 1.00 92.81 75 ALA A O 1
ATOM 548 N N . LEU A 1 76 ? -3.541 -4.719 -15.745 1.00 95.06 76 LEU A N 1
ATOM 549 C CA . LEU A 1 76 ? -4.885 -4.130 -15.738 1.00 95.06 76 LEU A CA 1
ATOM 550 C C . LEU A 1 76 ? -5.844 -4.914 -14.834 1.00 95.06 76 LEU A C 1
ATOM 552 O O . LEU A 1 76 ? -6.537 -4.316 -14.009 1.00 95.06 76 LEU A O 1
ATOM 556 N N . LEU A 1 77 ? -5.849 -6.247 -14.934 1.00 96.56 77 LEU A N 1
ATOM 557 C CA . LEU A 1 77 ? -6.686 -7.106 -14.090 1.00 96.56 77 LEU A CA 1
ATOM 558 C C . LEU A 1 77 ? -6.278 -7.029 -12.613 1.00 96.56 77 LEU A C 1
ATOM 560 O O . LEU A 1 77 ? -7.142 -6.920 -11.740 1.00 96.56 77 LEU A O 1
ATOM 564 N N . ALA A 1 78 ? -4.973 -7.030 -12.326 1.00 94.75 78 ALA A N 1
ATOM 565 C CA . ALA A 1 78 ? -4.451 -6.871 -10.972 1.00 94.75 78 ALA A CA 1
ATOM 566 C C . ALA A 1 78 ? -4.846 -5.512 -10.372 1.00 94.75 78 ALA A C 1
ATOM 568 O O . ALA A 1 78 ? -5.322 -5.453 -9.237 1.00 94.75 78 ALA A O 1
ATOM 569 N N . THR A 1 79 ? -4.731 -4.433 -11.152 1.00 94.06 79 THR A N 1
ATOM 570 C CA . THR A 1 79 ? -5.114 -3.077 -10.731 1.00 94.06 79 THR A CA 1
ATOM 571 C C . THR A 1 79 ? -6.618 -2.978 -10.478 1.00 94.06 79 THR A C 1
ATOM 573 O O . THR A 1 79 ? -7.031 -2.477 -9.433 1.00 94.06 79 THR A O 1
ATOM 576 N N . ALA A 1 80 ? -7.451 -3.516 -11.375 1.00 95.12 80 ALA A N 1
ATOM 577 C CA . ALA A 1 80 ? -8.903 -3.541 -11.200 1.00 95.12 80 ALA A CA 1
ATOM 578 C C . ALA A 1 80 ? -9.318 -4.322 -9.940 1.00 95.12 80 ALA A C 1
ATOM 580 O O . ALA A 1 80 ? -10.149 -3.853 -9.159 1.00 95.12 80 ALA A O 1
ATOM 581 N N . SER A 1 81 ? -8.695 -5.481 -9.702 1.00 94.88 81 SER A N 1
ATOM 582 C CA . SER A 1 81 ? -8.917 -6.287 -8.497 1.00 94.88 81 SER A CA 1
ATOM 583 C C . SER A 1 81 ? -8.514 -5.538 -7.220 1.00 94.88 81 SER A C 1
ATOM 585 O O . SER A 1 81 ? -9.282 -5.499 -6.255 1.00 94.88 81 SER A O 1
ATOM 587 N N . ALA A 1 82 ? -7.356 -4.870 -7.227 1.00 92.25 82 ALA A N 1
ATOM 588 C CA . ALA A 1 82 ? -6.879 -4.077 -6.096 1.00 92.25 82 ALA A CA 1
ATOM 589 C C . ALA A 1 82 ? -7.803 -2.884 -5.790 1.00 92.25 82 ALA A C 1
ATOM 591 O O . ALA A 1 82 ? -8.141 -2.655 -4.627 1.00 92.25 82 ALA A O 1
ATOM 592 N N . ILE A 1 83 ? -8.266 -2.158 -6.815 1.00 92.88 83 ILE A N 1
ATOM 593 C CA . ILE A 1 83 ? -9.244 -1.068 -6.657 1.00 92.88 83 ILE A CA 1
ATOM 594 C C . ILE A 1 83 ? -10.533 -1.603 -6.029 1.00 92.88 83 ILE A C 1
ATOM 596 O O . ILE A 1 83 ? -11.019 -1.037 -5.049 1.00 92.88 83 ILE A O 1
ATOM 600 N N . ASN A 1 84 ? -11.059 -2.715 -6.547 1.00 91.44 84 ASN A N 1
ATOM 601 C CA . ASN A 1 84 ? -12.274 -3.334 -6.029 1.00 91.44 84 ASN A CA 1
ATOM 602 C C . ASN A 1 84 ? -12.126 -3.724 -4.546 1.00 91.44 84 ASN A C 1
ATOM 604 O O . ASN A 1 84 ? -12.960 -3.349 -3.721 1.00 91.44 84 ASN A O 1
ATOM 608 N N . ALA A 1 85 ? -11.033 -4.399 -4.178 1.00 90.19 85 ALA A N 1
ATOM 609 C CA . ALA A 1 85 ? -10.750 -4.767 -2.790 1.00 90.19 85 ALA A CA 1
ATOM 610 C C . ALA A 1 85 ? -10.643 -3.542 -1.860 1.00 90.19 85 ALA A C 1
ATOM 612 O O . ALA A 1 85 ? -11.151 -3.568 -0.736 1.00 90.19 85 ALA A O 1
ATOM 613 N N . ASN A 1 86 ? -10.031 -2.453 -2.336 1.00 91.19 86 ASN A N 1
ATOM 614 C CA . ASN A 1 86 ? -9.892 -1.211 -1.576 1.00 91.19 86 ASN A CA 1
ATOM 615 C C . ASN A 1 86 ? -11.231 -0.508 -1.353 1.00 91.19 86 ASN A C 1
ATOM 617 O O . ASN A 1 86 ? -11.504 -0.079 -0.232 1.00 91.19 86 ASN A O 1
ATOM 621 N N . LEU A 1 87 ? -12.088 -0.439 -2.374 1.00 90.19 87 LEU A N 1
ATOM 622 C CA . LEU A 1 87 ? -13.432 0.125 -2.234 1.00 90.19 87 LEU A CA 1
ATOM 623 C C . LEU A 1 87 ? -14.259 -0.665 -1.216 1.00 90.19 87 LEU A C 1
ATOM 625 O O . LEU A 1 87 ? -14.854 -0.065 -0.323 1.00 90.19 87 LEU A O 1
ATOM 629 N N . PHE A 1 88 ? -14.223 -2.001 -1.272 1.00 86.31 88 PHE A N 1
ATOM 630 C CA . PHE A 1 88 ? -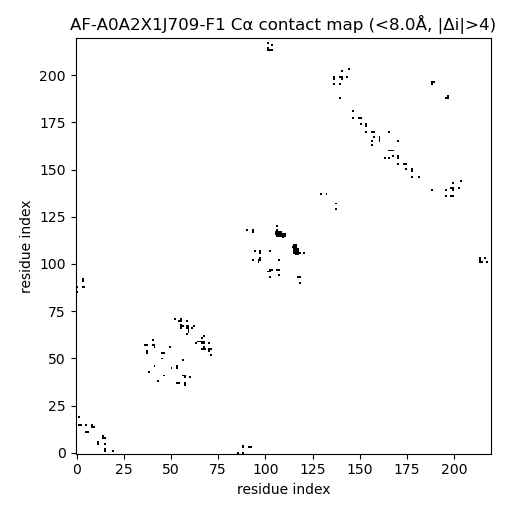14.878 -2.840 -0.264 1.00 86.31 88 PHE A CA 1
ATOM 631 C C . PHE A 1 88 ? -14.350 -2.578 1.151 1.00 86.31 88 PHE A C 1
ATOM 633 O O . PHE A 1 88 ? -15.134 -2.467 2.093 1.00 86.31 88 PHE A O 1
ATOM 640 N N . ALA A 1 89 ? -13.031 -2.459 1.315 1.00 88.56 89 ALA A N 1
ATOM 641 C CA . ALA A 1 89 ? -12.424 -2.183 2.612 1.00 88.56 89 ALA A CA 1
ATOM 642 C C . ALA A 1 89 ? -12.841 -0.814 3.174 1.00 88.56 89 ALA A C 1
ATOM 644 O O . ALA A 1 89 ? -13.106 -0.715 4.372 1.00 88.56 89 ALA A O 1
ATOM 645 N N . VAL A 1 90 ? -12.913 0.216 2.324 1.00 88.56 90 VAL A N 1
ATOM 646 C CA . VAL A 1 90 ? -13.353 1.566 2.706 1.00 88.56 90 VAL A CA 1
ATOM 647 C C . VAL A 1 90 ? -14.835 1.575 3.069 1.00 88.56 90 VAL A C 1
ATOM 649 O O . VAL A 1 90 ? -15.188 2.107 4.117 1.00 88.56 90 VAL A O 1
ATOM 652 N N . PHE A 1 91 ? -15.698 0.942 2.271 1.00 87.31 91 PHE A N 1
ATOM 653 C CA . PHE A 1 91 ? -17.134 0.896 2.560 1.00 87.31 91 PHE A CA 1
ATOM 654 C C . PHE A 1 91 ? -17.445 0.146 3.857 1.00 87.31 91 PHE A C 1
ATOM 656 O O . PHE A 1 91 ? -18.278 0.616 4.623 1.00 87.31 91 PHE A O 1
ATOM 663 N N . ASN A 1 92 ? -16.733 -0.946 4.163 1.00 84.44 92 ASN A N 1
ATOM 664 C CA . ASN A 1 92 ? -16.889 -1.634 5.452 1.00 84.44 92 ASN A CA 1
ATOM 665 C C . ASN A 1 92 ? -16.458 -0.751 6.636 1.00 84.44 92 ASN A C 1
ATOM 667 O O . ASN A 1 92 ? -17.141 -0.727 7.655 1.00 84.44 92 ASN A O 1
ATOM 671 N N . ILE A 1 93 ? -15.354 0.004 6.511 1.00 86.69 93 ILE A N 1
ATOM 672 C CA . ILE A 1 93 ? -14.955 0.968 7.553 1.00 86.69 93 ILE A CA 1
ATOM 673 C C . ILE A 1 93 ? -16.056 2.015 7.744 1.00 86.69 93 ILE A C 1
ATOM 675 O O . ILE A 1 93 ? -16.428 2.319 8.874 1.00 86.69 93 ILE A O 1
ATOM 679 N N . MET A 1 94 ? -16.584 2.560 6.648 1.00 85.62 94 MET A N 1
ATOM 680 C CA . MET A 1 94 ? -17.628 3.579 6.706 1.00 85.62 94 MET A CA 1
ATOM 681 C C . MET A 1 94 ? -18.924 3.056 7.326 1.00 85.62 94 MET A C 1
ATOM 683 O O . MET A 1 94 ? -19.547 3.782 8.094 1.00 85.62 94 MET A O 1
ATOM 687 N N . ASP A 1 95 ? -19.316 1.818 7.034 1.00 82.31 95 ASP A N 1
ATOM 688 C CA . ASP A 1 95 ? -20.498 1.189 7.630 1.00 82.31 95 ASP A CA 1
ATOM 689 C C . ASP A 1 95 ? -20.326 1.012 9.148 1.00 82.31 95 ASP A C 1
ATOM 691 O O . ASP A 1 95 ? -21.169 1.462 9.928 1.00 82.31 95 ASP A O 1
ATOM 695 N N . ASN A 1 96 ? -19.166 0.500 9.584 1.00 82.50 96 ASN A N 1
ATOM 696 C CA . ASN A 1 96 ? -18.832 0.372 11.005 1.00 82.50 96 ASN A CA 1
ATOM 697 C C . ASN A 1 96 ? -18.857 1.739 11.714 1.00 82.50 96 ASN A C 1
ATOM 699 O O . ASN A 1 96 ? -19.567 1.908 12.707 1.00 82.50 96 ASN A O 1
ATOM 703 N N . MET A 1 97 ? -18.186 2.753 11.155 1.00 83.81 97 MET A N 1
ATOM 704 C CA . MET A 1 97 ? -18.201 4.123 11.690 1.00 83.81 97 MET A CA 1
ATOM 705 C C . MET A 1 97 ? -19.606 4.753 11.673 1.00 83.81 97 MET A C 1
ATOM 707 O O . MET A 1 97 ? -19.951 5.563 12.537 1.00 83.81 97 MET A O 1
ATOM 711 N N . GLY A 1 98 ? -20.434 4.411 10.684 1.00 81.75 98 GLY A N 1
ATOM 712 C CA . GLY A 1 98 ? -21.827 4.839 10.594 1.00 81.75 98 GLY A CA 1
ATOM 713 C C . GLY A 1 98 ? -22.680 4.252 11.718 1.00 81.75 98 GLY A C 1
ATOM 714 O O . GLY A 1 98 ? -23.448 4.987 12.349 1.00 81.75 98 GLY A O 1
ATOM 715 N N . SER A 1 99 ? -22.512 2.959 12.005 1.00 78.62 99 SER A N 1
ATOM 716 C CA . SER A 1 99 ? -23.226 2.248 13.073 1.00 78.62 99 SER A CA 1
ATOM 717 C C . SER A 1 99 ? -22.911 2.810 14.468 1.00 78.62 99 SER A C 1
ATOM 719 O O . SER A 1 99 ? -23.816 2.993 15.283 1.00 78.62 99 SER A O 1
ATOM 721 N N . GLU A 1 100 ? -21.663 3.228 14.691 1.00 81.31 100 GLU A N 1
ATOM 722 C CA . GLU A 1 100 ? -21.193 3.874 15.924 1.00 81.31 100 GLU A CA 1
ATOM 723 C C . GLU A 1 100 ? -21.518 5.382 15.993 1.00 81.31 100 GLU A C 1
ATOM 725 O O . GLU A 1 100 ? -21.111 6.083 16.923 1.00 81.31 100 GLU A O 1
ATOM 730 N N . ARG A 1 101 ? -22.277 5.911 15.018 1.00 77.94 101 ARG A N 1
ATOM 731 C CA . ARG A 1 101 ? -22.629 7.340 1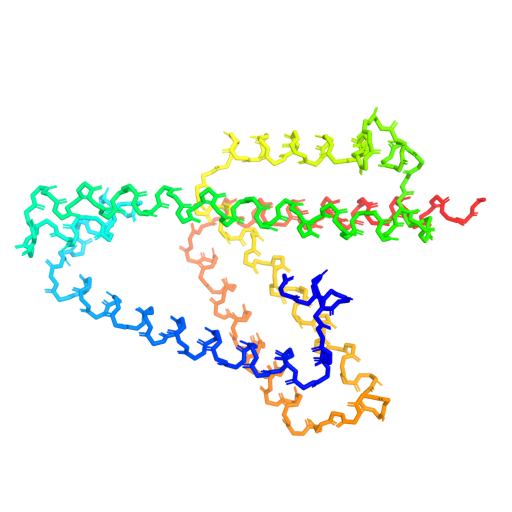4.888 1.00 77.94 101 ARG A CA 1
ATOM 732 C C . ARG A 1 101 ? -21.402 8.258 14.861 1.00 77.94 101 ARG A C 1
ATOM 734 O O . ARG A 1 101 ? -21.451 9.404 15.315 1.00 77.94 101 ARG A O 1
ATOM 741 N N . GLU A 1 102 ? -20.295 7.768 14.311 1.00 78.38 102 GLU A N 1
ATOM 742 C CA . GLU A 1 102 ? -19.081 8.554 14.113 1.00 78.38 102 GLU A CA 1
ATOM 743 C C . GLU A 1 102 ? -19.137 9.413 12.852 1.00 78.38 102 GLU A C 1
ATOM 745 O O . GLU A 1 102 ? -18.508 10.469 12.800 1.00 78.38 102 GLU A O 1
ATOM 750 N N . LEU A 1 103 ? -19.920 8.989 11.856 1.00 77.56 103 LEU A N 1
ATOM 751 C CA . LEU A 1 103 ? -20.106 9.715 10.603 1.00 77.56 103 LEU A CA 1
ATOM 752 C C . LEU A 1 103 ? -21.254 10.744 10.669 1.00 77.56 103 LEU A C 1
ATOM 754 O O . LEU A 1 103 ? -22.266 10.513 11.337 1.00 77.56 103 LEU A O 1
ATOM 758 N N . PRO A 1 104 ? -21.169 11.855 9.907 1.00 74.94 104 PRO A N 1
ATOM 759 C CA . PRO A 1 104 ? -22.285 12.767 9.695 1.00 74.94 104 PRO A CA 1
ATOM 760 C C . PRO A 1 104 ? -23.537 12.037 9.197 1.00 74.94 104 PRO A C 1
ATOM 762 O O . PRO A 1 104 ? -23.453 11.136 8.361 1.00 74.94 104 PRO A O 1
ATOM 765 N N . LYS A 1 105 ? -24.721 12.503 9.620 1.00 73.38 105 LYS A N 1
ATOM 766 C CA . LYS A 1 105 ? -26.020 11.908 9.241 1.00 73.38 105 LYS A CA 1
ATOM 767 C C . LYS A 1 105 ? -26.204 11.761 7.724 1.00 73.38 105 LYS A C 1
ATOM 769 O O . LYS A 1 105 ? -26.823 10.803 7.278 1.00 73.38 105 LYS A O 1
ATOM 774 N N . LEU A 1 106 ? -25.648 12.685 6.931 1.00 73.75 106 LEU A N 1
ATOM 775 C CA . LEU A 1 106 ? -25.703 12.627 5.468 1.00 73.75 106 LEU A CA 1
ATOM 776 C C . LEU A 1 106 ? -24.889 11.453 4.897 1.00 73.75 10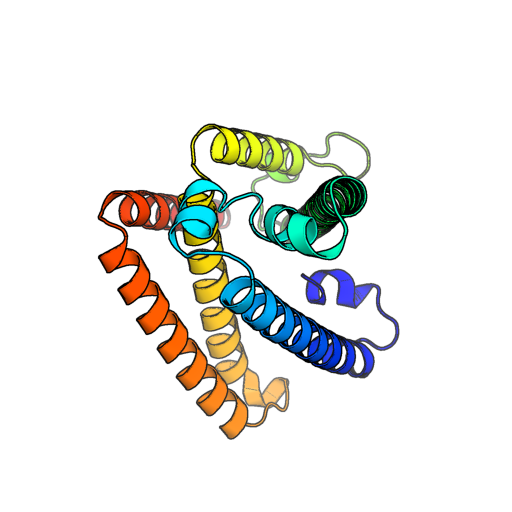6 LEU A C 1
ATOM 778 O O . LEU A 1 106 ? -25.319 10.833 3.932 1.00 73.75 106 LEU A O 1
ATOM 782 N N . MET A 1 107 ? -23.747 11.120 5.507 1.00 78.12 107 MET A N 1
ATOM 783 C CA . MET A 1 107 ? -22.870 10.040 5.042 1.00 78.12 107 MET A CA 1
ATOM 784 C C . MET A 1 107 ? -23.418 8.654 5.388 1.00 78.12 107 MET A C 1
ATOM 786 O O . MET A 1 107 ? -23.174 7.715 4.641 1.00 78.12 107 MET A O 1
ATOM 790 N N . ASN A 1 108 ? -24.198 8.538 6.466 1.00 78.81 108 ASN A N 1
ATOM 791 C CA . ASN A 1 108 ? -24.848 7.286 6.866 1.00 78.81 108 ASN A CA 1
ATOM 792 C C . ASN A 1 108 ? -26.264 7.114 6.271 1.00 78.81 108 ASN A C 1
ATOM 794 O O . ASN A 1 108 ? -26.979 6.161 6.571 1.00 78.81 108 ASN A O 1
ATOM 798 N N . LYS A 1 109 ? -26.724 8.050 5.430 1.00 80.38 109 LYS A N 1
ATOM 799 C CA . LYS A 1 109 ? -28.034 7.924 4.788 1.00 80.38 109 LYS A CA 1
ATOM 800 C C . LYS A 1 109 ? -27.976 6.795 3.759 1.00 80.38 109 LYS A C 1
ATOM 802 O O . LYS A 1 109 ? -27.160 6.846 2.838 1.00 80.38 109 LYS A O 1
ATOM 807 N N . SER A 1 110 ? -28.857 5.806 3.891 1.00 80.31 110 SER A N 1
ATOM 808 C CA . SER A 1 110 ? -28.992 4.735 2.900 1.00 80.31 110 SER A CA 1
ATOM 809 C C . SER A 1 110 ? -29.385 5.316 1.537 1.00 80.31 110 SER A C 1
ATOM 811 O O . SER A 1 110 ? -30.221 6.223 1.451 1.00 80.31 110 SER A O 1
ATOM 813 N N . LEU A 1 111 ? -28.743 4.817 0.484 1.00 77.94 111 LEU A N 1
ATOM 814 C CA . LEU A 1 111 ? -29.059 5.138 -0.904 1.00 77.94 111 LEU A CA 1
ATOM 815 C C . LEU A 1 111 ? -29.672 3.920 -1.600 1.00 77.94 111 LEU A C 1
ATOM 817 O O . LEU A 1 111 ? -30.775 4.011 -2.130 1.00 77.94 111 LEU A O 1
ATOM 821 N N . TRP A 1 112 ? -28.958 2.789 -1.603 1.00 68.50 112 TRP A N 1
ATOM 822 C CA . TRP A 1 112 ? -29.390 1.567 -2.284 1.00 68.50 112 TRP A CA 1
ATOM 823 C C . TRP A 1 112 ? -28.760 0.325 -1.646 1.00 68.50 112 TRP A C 1
ATOM 825 O O . TRP A 1 112 ? -27.536 0.190 -1.627 1.00 68.50 112 TRP A O 1
ATOM 835 N N . ARG A 1 113 ? -29.583 -0.643 -1.209 1.00 78.62 113 ARG A N 1
ATOM 836 C CA . ARG A 1 113 ? -29.134 -1.859 -0.491 1.00 78.62 113 ARG A CA 1
ATOM 837 C C . ARG A 1 113 ? -28.199 -1.477 0.672 1.00 78.62 113 ARG A C 1
ATOM 839 O O . ARG A 1 113 ? -28.600 -0.704 1.532 1.00 78.62 113 ARG A O 1
ATOM 846 N N . GLN A 1 114 ? -26.972 -1.999 0.682 1.00 71.94 114 GLN A N 1
ATOM 847 C CA . GLN A 1 114 ? -25.938 -1.713 1.683 1.00 71.94 114 GLN A CA 1
ATOM 848 C C . GLN A 1 114 ? -25.105 -0.461 1.347 1.00 71.94 114 GLN A C 1
ATOM 850 O O . GLN A 1 114 ? -24.160 -0.142 2.056 1.00 71.94 114 GLN A O 1
ATOM 855 N N . SER A 1 115 ? -25.416 0.252 0.258 1.00 76.31 115 SER A N 1
ATOM 856 C CA . SER A 1 115 ? -24.690 1.461 -0.131 1.00 76.31 115 SER A CA 1
ATOM 857 C C . SER A 1 115 ? -25.313 2.717 0.473 1.00 76.31 115 SER A C 1
ATOM 859 O O . SER A 1 115 ? -26.533 2.916 0.416 1.00 76.31 115 SER A O 1
ATOM 861 N N . THR A 1 116 ? -24.463 3.589 1.009 1.00 84.62 116 THR A N 1
ATOM 862 C CA . THR A 1 116 ? -24.836 4.878 1.597 1.00 84.62 116 THR A CA 1
ATOM 863 C C . THR A 1 116 ? -24.470 6.043 0.676 1.00 84.62 116 THR A C 1
ATOM 865 O O . THR A 1 116 ? -23.627 5.927 -0.216 1.00 84.62 116 THR A O 1
ATOM 868 N N . TRP A 1 117 ? -25.071 7.211 0.906 1.00 84.06 117 TRP A N 1
ATOM 869 C CA . TRP A 1 117 ? -24.662 8.455 0.244 1.00 84.06 117 TRP A CA 1
ATOM 870 C C . TRP A 1 117 ? -23.194 8.808 0.522 1.00 84.06 117 TRP A C 1
ATOM 872 O O . TRP A 1 117 ? -22.530 9.374 -0.345 1.00 84.06 117 TRP A O 1
ATOM 882 N N . GLY A 1 118 ? -22.662 8.423 1.690 1.00 84.94 118 GLY A N 1
ATOM 883 C CA . GLY A 1 118 ? -21.243 8.560 2.008 1.00 84.94 118 GLY A CA 1
ATOM 884 C C . GLY A 1 118 ? -20.346 7.829 1.009 1.00 84.94 118 GLY A C 1
ATOM 885 O O . GLY A 1 118 ? -19.365 8.409 0.548 1.00 84.94 118 GLY A O 1
ATOM 886 N N . ASN A 1 119 ? -20.715 6.608 0.611 1.00 88.50 119 ASN A N 1
ATOM 887 C CA . ASN A 1 119 ? -19.948 5.820 -0.358 1.00 88.50 119 ASN A CA 1
ATOM 888 C C . ASN A 1 119 ? -19.837 6.537 -1.712 1.00 88.50 119 ASN A C 1
ATOM 890 O O . ASN A 1 119 ? -18.754 6.596 -2.291 1.00 88.50 119 ASN A O 1
ATOM 894 N N . ILE A 1 120 ? -20.932 7.139 -2.195 1.00 89.25 120 ILE A N 1
ATOM 895 C CA . ILE A 1 120 ? -20.931 7.905 -3.452 1.00 89.25 120 ILE A CA 1
ATOM 896 C C . ILE A 1 120 ? -20.039 9.140 -3.347 1.00 89.25 120 ILE A C 1
ATOM 898 O O . ILE A 1 120 ? -19.237 9.385 -4.245 1.00 89.25 120 ILE A O 1
ATOM 902 N N . ILE A 1 121 ? -20.138 9.895 -2.248 1.00 87.81 121 ILE A N 1
ATOM 903 C CA . ILE A 1 121 ? -19.301 11.083 -2.023 1.00 87.81 121 ILE A CA 1
ATOM 904 C C . ILE A 1 121 ? -17.816 10.704 -2.060 1.00 87.81 121 ILE A C 1
ATOM 906 O O . ILE A 1 121 ? -17.029 11.383 -2.717 1.00 87.81 121 ILE A O 1
ATOM 910 N N . VAL A 1 122 ? -17.436 9.604 -1.405 1.00 88.50 122 VAL A N 1
ATOM 911 C CA . VAL A 1 122 ? -16.049 9.122 -1.395 1.00 88.50 122 VAL A CA 1
ATOM 912 C C . VAL A 1 122 ? -15.590 8.701 -2.790 1.00 88.50 122 VAL A C 1
ATOM 914 O O . VAL A 1 122 ? -14.502 9.091 -3.202 1.00 88.50 122 VAL A O 1
ATOM 917 N N . VAL A 1 123 ? -16.409 7.974 -3.554 1.00 91.31 123 VAL A N 1
ATOM 918 C CA . VAL A 1 123 ? -16.062 7.581 -4.932 1.00 91.31 123 VAL A CA 1
ATOM 919 C C . VAL A 1 123 ? -15.894 8.802 -5.839 1.00 91.31 123 VAL A C 1
ATOM 921 O O . VAL A 1 123 ? -14.933 8.866 -6.603 1.00 91.31 123 VAL A O 1
ATOM 924 N N . VAL A 1 124 ? -16.776 9.798 -5.730 1.00 91.44 124 VAL A N 1
ATOM 925 C CA . VAL A 1 124 ? -16.648 11.061 -6.474 1.00 91.44 124 VAL A CA 1
ATOM 926 C C . VAL A 1 124 ? -15.367 11.794 -6.082 1.00 91.44 124 VAL A C 1
ATOM 928 O O . VAL A 1 124 ? -14.647 12.260 -6.961 1.00 91.44 124 VAL A O 1
ATOM 931 N N . LEU A 1 125 ? -15.039 11.854 -4.789 1.00 87.88 125 LEU A N 1
ATOM 932 C CA . LEU A 1 125 ? -13.800 12.470 -4.320 1.00 87.88 125 LEU A CA 1
ATOM 933 C C . LEU A 1 125 ? -12.566 11.748 -4.876 1.00 87.88 125 LEU A C 1
ATOM 935 O O . LEU A 1 125 ? -11.646 12.412 -5.345 1.00 87.88 125 LEU A O 1
ATOM 939 N N . ILE A 1 126 ? -12.564 10.411 -4.882 1.00 89.62 126 ILE A N 1
ATOM 940 C CA . ILE A 1 126 ? -11.490 9.610 -5.483 1.00 89.62 126 ILE A CA 1
ATOM 941 C C . ILE A 1 126 ? -11.351 9.952 -6.970 1.00 89.62 126 ILE A C 1
ATOM 943 O O . ILE A 1 126 ? -10.247 10.256 -7.407 1.00 89.62 126 ILE A O 1
ATOM 947 N N . MET A 1 127 ? -12.452 9.987 -7.732 1.00 91.06 127 MET A N 1
ATOM 948 C CA . MET A 1 127 ? -12.414 10.351 -9.157 1.00 91.06 127 MET A CA 1
ATOM 949 C C . MET A 1 127 ? -11.865 11.765 -9.384 1.00 91.06 127 MET A C 1
ATOM 951 O O . MET A 1 127 ? -11.042 11.962 -10.276 1.00 91.06 127 MET A O 1
ATOM 955 N N . LEU A 1 128 ? -12.270 12.739 -8.563 1.00 89.25 128 LEU A N 1
ATOM 956 C CA . LEU A 1 128 ? -11.752 14.107 -8.634 1.00 89.25 128 LEU A CA 1
ATOM 957 C C . LEU A 1 128 ? -10.252 14.161 -8.319 1.00 89.25 128 LEU A C 1
ATOM 959 O O . LEU A 1 128 ? -9.505 14.825 -9.033 1.00 89.25 128 LEU A O 1
ATOM 963 N N . MET A 1 129 ? -9.797 13.444 -7.288 1.00 83.94 129 MET A N 1
ATOM 964 C CA . MET A 1 129 ? -8.376 13.367 -6.939 1.00 83.94 129 MET A CA 1
ATOM 965 C C . MET A 1 129 ? -7.559 12.694 -8.044 1.00 83.94 129 MET A C 1
ATOM 967 O O . MET A 1 129 ? -6.497 13.199 -8.392 1.00 83.94 129 MET A O 1
ATOM 971 N N . THR A 1 130 ? -8.055 11.601 -8.630 1.00 88.31 130 THR A N 1
ATOM 972 C CA . THR A 1 130 ? -7.398 10.916 -9.752 1.00 88.31 130 THR A CA 1
ATOM 973 C C . THR A 1 130 ? -7.339 11.787 -11.007 1.00 88.31 130 THR A C 1
ATOM 975 O O . THR 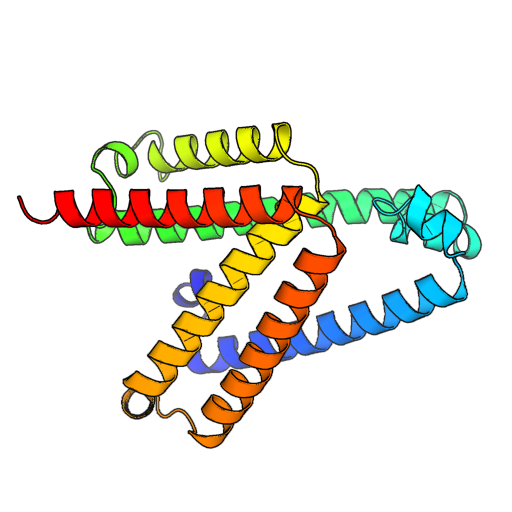A 1 130 ? -6.346 11.739 -11.723 1.00 88.31 130 THR A O 1
ATOM 978 N N . ALA A 1 131 ? -8.359 12.610 -11.269 1.00 88.62 131 ALA A N 1
ATOM 979 C CA . ALA A 1 131 ? -8.354 13.539 -12.399 1.00 88.62 131 ALA A CA 1
ATOM 980 C C . ALA A 1 131 ? -7.429 14.752 -12.179 1.00 88.62 131 ALA A C 1
ATOM 982 O O . ALA A 1 131 ? -6.883 15.290 -13.140 1.00 88.62 131 ALA A O 1
ATOM 983 N N . ALA A 1 132 ? -7.266 15.200 -10.931 1.00 82.81 132 ALA A N 1
ATOM 984 C CA . ALA A 1 132 ? -6.508 16.405 -10.597 1.00 82.81 132 ALA A CA 1
ATOM 985 C C . ALA A 1 132 ? -5.016 16.155 -10.305 1.00 82.81 132 ALA A C 1
ATOM 987 O O . ALA A 1 132 ? -4.210 17.079 -10.429 1.00 82.81 132 ALA A O 1
ATOM 988 N N . LEU A 1 133 ? -4.640 14.944 -9.880 1.00 80.94 133 LEU A N 1
ATOM 989 C CA . LEU A 1 133 ? -3.293 14.622 -9.403 1.00 80.94 133 LEU A CA 1
ATOM 990 C C . LEU A 1 133 ? -2.599 13.603 -10.309 1.00 80.94 133 LEU A C 1
ATOM 992 O O . LEU A 1 133 ? -3.204 12.642 -10.774 1.00 80.94 133 LEU A O 1
ATOM 996 N N . ASN A 1 134 ? -1.290 13.776 -10.503 1.00 83.56 134 ASN A N 1
ATOM 997 C CA . ASN A 1 134 ? -0.468 12.772 -11.175 1.00 83.56 134 ASN A CA 1
ATOM 998 C C . ASN A 1 134 ? -0.177 11.569 -10.256 1.00 83.56 134 ASN A C 1
ATOM 1000 O O . ASN A 1 134 ? -0.307 11.647 -9.029 1.00 83.56 134 ASN A O 1
ATOM 1004 N N . LEU A 1 135 ? 0.262 10.458 -10.856 1.00 83.00 135 LEU A N 1
ATOM 1005 C CA . LEU A 1 135 ? 0.510 9.199 -10.151 1.00 83.00 135 LEU A CA 1
ATOM 1006 C C . LEU A 1 135 ? 1.520 9.350 -9.000 1.00 83.00 135 LEU A C 1
ATOM 1008 O O . LEU A 1 135 ? 1.279 8.842 -7.907 1.00 83.00 135 LEU A O 1
ATOM 1012 N N . GLY A 1 136 ? 2.603 10.107 -9.203 1.00 82.88 136 GLY A N 1
ATOM 1013 C CA . GLY A 1 136 ? 3.612 10.353 -8.165 1.00 82.88 136 GLY A CA 1
ATOM 1014 C C . GLY A 1 136 ? 3.069 11.121 -6.952 1.00 82.88 136 GLY A C 1
ATOM 1015 O O . GLY A 1 136 ? 3.360 10.768 -5.806 1.00 82.88 136 GLY A O 1
ATOM 1016 N N . SER A 1 137 ? 2.218 12.128 -7.176 1.00 82.06 137 SER A N 1
ATOM 1017 C CA . SER A 1 137 ? 1.576 12.880 -6.086 1.00 82.06 137 SER A CA 1
ATOM 1018 C C . SER A 1 137 ? 0.569 12.012 -5.334 1.00 82.06 137 SER A C 1
ATOM 1020 O O . SER A 1 137 ? 0.552 12.032 -4.104 1.00 82.06 137 SER A O 1
ATOM 1022 N N . LEU A 1 138 ? -0.226 11.204 -6.048 1.00 84.19 138 LEU A N 1
ATOM 1023 C CA . LEU A 1 138 ? -1.154 10.243 -5.439 1.00 84.19 138 LEU A CA 1
ATOM 1024 C C . LEU A 1 138 ? -0.413 9.211 -4.582 1.00 84.19 138 LEU A C 1
ATOM 1026 O O . LEU A 1 138 ? -0.800 8.979 -3.436 1.00 84.19 138 LEU A O 1
ATOM 1030 N N . ALA A 1 139 ? 0.678 8.643 -5.102 1.00 85.56 139 ALA A N 1
ATOM 1031 C CA . ALA A 1 139 ? 1.521 7.698 -4.376 1.00 85.56 139 ALA A CA 1
ATOM 1032 C C . ALA A 1 139 ? 2.122 8.328 -3.111 1.00 85.56 139 ALA A C 1
ATOM 1034 O O . ALA A 1 139 ? 2.160 7.691 -2.056 1.00 85.56 139 ALA A O 1
ATOM 1035 N N . SER A 1 140 ? 2.532 9.595 -3.190 1.00 85.06 140 SER A N 1
ATOM 1036 C CA . SER A 1 140 ? 3.085 10.328 -2.050 1.00 85.06 140 SER A CA 1
ATOM 1037 C C . SER A 1 140 ? 2.036 10.607 -0.971 1.00 85.06 140 SER A C 1
ATOM 1039 O O . SER A 1 140 ? 2.290 10.356 0.207 1.00 85.06 140 SER A O 1
ATOM 1041 N N . VAL A 1 141 ? 0.838 11.066 -1.353 1.00 83.06 141 VAL A N 1
ATOM 1042 C CA . VAL A 1 141 ? -0.286 11.272 -0.420 1.00 83.06 141 VAL A CA 1
ATOM 1043 C C . VAL A 1 141 ? -0.654 9.956 0.264 1.00 83.06 141 VAL A C 1
ATOM 1045 O O . VAL A 1 141 ? -0.695 9.898 1.491 1.00 83.06 141 VAL A O 1
ATOM 1048 N N . ALA A 1 142 ? -0.837 8.883 -0.511 1.00 86.69 142 ALA A N 1
ATOM 1049 C CA . ALA A 1 142 ? -1.162 7.566 0.026 1.00 86.69 142 ALA A CA 1
ATOM 1050 C C . ALA A 1 142 ? -0.086 7.063 1.001 1.00 86.69 142 ALA A C 1
ATOM 1052 O O . ALA A 1 142 ? -0.414 6.615 2.101 1.00 86.69 142 ALA A O 1
ATOM 1053 N N . SER A 1 143 ? 1.193 7.189 0.634 1.00 89.75 143 SER A N 1
ATOM 1054 C CA . SER A 1 143 ? 2.320 6.788 1.484 1.00 89.75 143 SER A CA 1
ATOM 1055 C C . SER A 1 143 ? 2.332 7.559 2.800 1.00 89.75 143 SER A C 1
ATOM 1057 O O . SER A 1 143 ? 2.412 6.945 3.861 1.00 89.75 143 SER A O 1
ATOM 1059 N N . ALA A 1 144 ? 2.176 8.886 2.755 1.00 87.06 144 ALA A N 1
ATOM 1060 C CA . ALA A 1 144 ? 2.110 9.719 3.952 1.00 87.06 144 ALA A CA 1
ATOM 1061 C C . ALA A 1 144 ? 0.955 9.296 4.874 1.00 87.06 144 ALA A C 1
ATOM 1063 O O . ALA A 1 144 ? 1.156 9.121 6.07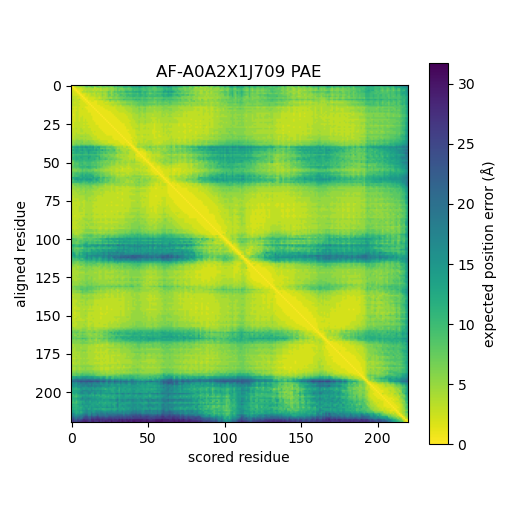8 1.00 87.06 144 ALA A O 1
ATOM 1064 N N . THR A 1 145 ? -0.239 9.074 4.315 1.00 87.19 145 THR A N 1
ATOM 1065 C CA . THR A 1 145 ? -1.405 8.615 5.078 1.00 87.19 145 THR A CA 1
ATOM 1066 C C . THR A 1 145 ? -1.154 7.251 5.722 1.00 87.19 145 THR A C 1
ATOM 1068 O O . THR A 1 145 ? -1.371 7.109 6.925 1.00 87.19 145 THR A O 1
ATOM 1071 N N . PHE A 1 146 ? -0.639 6.263 4.979 1.00 89.88 146 PHE A N 1
ATOM 1072 C CA . PHE A 1 146 ? -0.322 4.946 5.544 1.00 89.88 146 PHE A CA 1
ATOM 1073 C C . PHE A 1 146 ? 0.751 5.021 6.629 1.00 89.88 146 PHE A C 1
ATOM 1075 O O . PHE A 1 146 ? 0.606 4.368 7.662 1.00 89.88 146 PHE A O 1
ATOM 1082 N N . LEU A 1 147 ? 1.790 5.839 6.436 1.00 91.44 147 LEU A N 1
ATOM 1083 C CA . LEU A 1 147 ? 2.854 6.013 7.423 1.00 91.44 147 LEU A CA 1
ATOM 1084 C C . LEU A 1 147 ? 2.308 6.579 8.740 1.00 91.44 147 LEU A C 1
ATOM 1086 O O . LEU A 1 147 ? 2.619 6.065 9.815 1.00 91.44 147 LEU A O 1
ATOM 1090 N N . ILE A 1 148 ? 1.440 7.589 8.666 1.00 88.00 148 ILE A N 1
ATOM 1091 C CA . ILE A 1 148 ? 0.788 8.173 9.845 1.00 88.00 148 ILE A CA 1
ATOM 1092 C C . ILE A 1 148 ? -0.124 7.146 10.527 1.00 88.00 148 ILE A C 1
ATOM 1094 O O . ILE A 1 148 ? -0.076 7.001 11.750 1.00 88.00 148 ILE A O 1
ATOM 1098 N N . CYS A 1 149 ? -0.919 6.396 9.758 1.00 89.88 149 CYS A N 1
ATOM 1099 C CA . CYS A 1 149 ? -1.773 5.342 10.303 1.00 89.88 149 CYS A CA 1
ATOM 1100 C C . CYS A 1 149 ? -0.956 4.252 11.014 1.00 89.88 149 CYS A C 1
ATOM 1102 O O . CYS A 1 149 ? -1.304 3.864 12.127 1.00 89.88 149 CYS A O 1
ATOM 1104 N N . TYR A 1 150 ? 0.145 3.783 10.424 1.00 91.44 150 TYR A N 1
ATOM 1105 C CA . TYR A 1 150 ? 1.013 2.787 11.056 1.00 91.44 150 TYR A CA 1
ATOM 1106 C C . TYR A 1 150 ? 1.678 3.318 12.323 1.00 91.44 150 TYR A C 1
ATOM 1108 O O . TYR A 1 150 ? 1.728 2.603 13.324 1.00 91.44 150 TYR A O 1
ATOM 1116 N N . LEU A 1 151 ? 2.119 4.579 12.329 1.00 91.19 151 LEU A N 1
ATOM 1117 C CA . LEU A 1 151 ? 2.646 5.204 13.539 1.00 91.19 151 LEU A CA 1
ATOM 1118 C C . LEU A 1 151 ? 1.585 5.249 14.648 1.00 91.19 151 LEU A C 1
ATOM 1120 O O . LEU A 1 151 ? 1.875 4.895 15.790 1.00 91.19 151 LEU A O 1
ATOM 1124 N N . ALA A 1 152 ? 0.344 5.616 14.313 1.00 90.69 152 ALA A N 1
ATOM 1125 C CA . ALA A 1 152 ? -0.766 5.596 15.263 1.00 90.69 152 ALA A CA 1
ATOM 1126 C C . ALA A 1 152 ? -1.025 4.182 15.811 1.00 90.69 152 ALA A C 1
ATOM 1128 O O . ALA A 1 152 ? -1.204 4.023 17.019 1.00 90.69 152 ALA A O 1
ATOM 1129 N N . VAL A 1 153 ? -0.967 3.150 14.960 1.00 91.94 153 VAL A N 1
ATOM 1130 C CA . VAL A 1 153 ? -1.085 1.745 15.383 1.00 91.94 153 VAL A CA 1
ATOM 1131 C C . VAL A 1 153 ? 0.029 1.364 16.361 1.00 91.94 153 VAL A C 1
ATOM 1133 O O . VAL A 1 153 ? -0.274 0.779 17.397 1.00 91.94 153 VAL A O 1
ATOM 1136 N N . PHE A 1 154 ? 1.289 1.738 16.108 1.00 91.88 154 PHE A N 1
ATOM 1137 C CA . PHE A 1 154 ? 2.389 1.484 17.051 1.00 91.88 154 PHE A CA 1
ATOM 1138 C C . PHE A 1 154 ? 2.180 2.192 18.394 1.00 91.88 154 PHE A C 1
ATOM 1140 O O . PHE A 1 154 ? 2.357 1.577 19.446 1.00 91.88 154 PHE A O 1
ATOM 1147 N N . VAL A 1 155 ? 1.750 3.457 18.380 1.00 91.56 155 VAL A N 1
ATOM 1148 C CA . VAL A 1 155 ? 1.459 4.215 19.609 1.00 91.56 155 VAL A CA 1
ATOM 1149 C C . VAL A 1 155 ? 0.354 3.539 20.422 1.00 91.56 155 VAL A C 1
ATOM 1151 O O . VAL A 1 155 ? 0.496 3.376 21.637 1.00 91.56 155 VAL A O 1
ATOM 1154 N N . VAL A 1 156 ? -0.732 3.117 19.770 1.00 91.81 156 VAL A N 1
ATOM 1155 C CA . VAL A 1 156 ? -1.838 2.402 20.427 1.00 91.81 156 VAL A CA 1
ATOM 1156 C C . VAL A 1 156 ? -1.375 1.038 20.939 1.00 91.81 156 VAL A C 1
ATOM 1158 O O . VAL A 1 156 ? -1.649 0.711 22.090 1.00 91.81 156 VAL A O 1
ATOM 1161 N N . ALA A 1 157 ? -0.613 0.278 20.151 1.00 92.31 157 ALA A N 1
ATOM 1162 C CA . ALA A 1 157 ? -0.101 -1.034 20.543 1.00 92.31 157 ALA A CA 1
ATOM 1163 C C . ALA A 1 157 ? 0.852 -0.963 21.747 1.00 92.31 157 ALA A C 1
ATOM 1165 O O . ALA A 1 157 ? 0.820 -1.840 22.605 1.00 92.31 157 ALA A O 1
ATOM 1166 N N . ILE A 1 158 ? 1.664 0.094 21.861 1.00 91.38 158 ILE A N 1
ATOM 1167 C CA . ILE A 1 158 ? 2.508 0.333 23.042 1.00 91.38 158 ILE A CA 1
ATOM 1168 C C . ILE A 1 158 ? 1.651 0.663 24.270 1.00 91.38 158 ILE A C 1
ATOM 1170 O O . ILE A 1 158 ? 1.927 0.149 25.356 1.00 91.38 158 ILE A O 1
ATOM 1174 N N . ARG A 1 159 ? 0.610 1.493 24.114 1.00 91.12 159 ARG A N 1
ATOM 1175 C CA . ARG A 1 159 ? -0.305 1.851 25.214 1.00 91.12 159 ARG A CA 1
ATOM 1176 C C . ARG A 1 159 ? -1.099 0.646 25.718 1.00 91.12 159 ARG A C 1
ATOM 1178 O O . ARG A 1 159 ? -1.182 0.453 26.925 1.00 91.12 159 ARG A O 1
ATOM 1185 N N . LEU A 1 160 ? -1.625 -0.170 24.807 1.00 92.50 160 LEU A N 1
ATOM 1186 C CA . LEU A 1 160 ? -2.430 -1.359 25.111 1.00 92.50 160 LEU A CA 1
ATOM 1187 C C . LEU A 1 160 ? -1.585 -2.635 25.246 1.00 92.50 160 LEU A C 1
ATOM 1189 O O . LEU A 1 160 ? -2.136 -3.730 25.292 1.00 92.50 160 LEU A O 1
ATOM 1193 N N . ARG A 1 161 ? -0.249 -2.537 25.324 1.00 89.94 161 ARG A N 1
ATOM 1194 C CA . ARG A 1 161 ? 0.656 -3.702 25.246 1.00 89.94 161 ARG A CA 1
ATOM 1195 C C . ARG A 1 161 ? 0.319 -4.830 26.227 1.00 89.94 161 ARG A C 1
ATOM 1197 O O . ARG A 1 161 ? 0.571 -5.990 25.919 1.00 89.94 161 ARG A O 1
ATOM 1204 N N . HIS A 1 162 ? -0.207 -4.481 27.404 1.00 88.06 162 HIS A N 1
ATOM 1205 C CA . HIS A 1 162 ? -0.565 -5.445 28.443 1.00 88.06 162 HIS A CA 1
ATOM 1206 C C . HIS A 1 162 ? -1.854 -6.201 28.091 1.00 88.06 162 HIS A C 1
ATOM 1208 O O . HIS A 1 162 ? -1.926 -7.394 28.363 1.00 88.06 162 HIS A O 1
ATOM 1214 N N . ASP A 1 163 ? -2.803 -5.546 27.416 1.00 87.88 163 ASP A N 1
ATOM 1215 C CA . ASP A 1 163 ? -4.093 -6.122 27.017 1.00 87.88 163 ASP A CA 1
ATOM 1216 C C . ASP A 1 163 ? -3.955 -7.036 25.793 1.00 87.88 163 ASP A C 1
ATOM 1218 O O . ASP A 1 163 ? -4.654 -8.037 25.668 1.00 87.88 163 ASP A O 1
ATOM 1222 N N . ILE A 1 164 ? -3.026 -6.708 24.888 1.00 87.06 164 ILE A N 1
ATOM 1223 C CA . ILE A 1 164 ? -2.769 -7.487 23.665 1.00 87.06 164 ILE A CA 1
ATOM 1224 C C . ILE A 1 164 ? -1.598 -8.472 23.804 1.00 87.06 164 ILE A C 1
ATOM 1226 O O . ILE A 1 164 ? -1.177 -9.060 22.810 1.00 87.06 164 ILE A O 1
ATOM 1230 N N . HIS A 1 165 ? -1.032 -8.615 25.010 1.00 85.50 165 HIS A N 1
ATOM 1231 C CA . HIS A 1 165 ? 0.147 -9.446 25.298 1.00 85.50 165 HIS A CA 1
ATOM 1232 C C . HIS A 1 165 ? 1.319 -9.230 24.318 1.00 85.50 165 HIS A C 1
ATOM 1234 O O . HIS A 1 165 ? 2.034 -10.164 23.949 1.00 85.50 165 HIS A O 1
ATOM 1240 N N . ALA A 1 166 ? 1.530 -7.985 23.881 1.00 85.88 166 ALA A N 1
ATOM 1241 C CA . ALA A 1 166 ? 2.559 -7.666 22.901 1.00 85.88 166 ALA A CA 1
ATOM 1242 C C . ALA A 1 166 ? 3.945 -7.573 23.550 1.00 85.88 166 ALA A C 1
ATOM 1244 O O . ALA A 1 166 ? 4.148 -6.923 24.579 1.00 85.88 166 ALA A O 1
ATOM 1245 N N . SER A 1 167 ? 4.941 -8.168 22.898 1.00 88.88 167 SER A N 1
ATOM 1246 C CA . SER A 1 167 ? 6.332 -8.085 23.336 1.00 88.88 167 SER A CA 1
ATOM 1247 C C . SER A 1 167 ? 6.892 -6.676 23.115 1.00 88.88 167 SER A C 1
ATOM 1249 O O . SER A 1 167 ? 7.014 -6.210 21.977 1.00 88.88 167 SER A O 1
ATOM 1251 N N . LEU A 1 168 ? 7.299 -6.023 24.204 1.00 88.69 168 LEU A N 1
ATOM 1252 C CA . LEU A 1 168 ? 7.874 -4.678 24.179 1.00 88.69 168 LEU A CA 1
ATOM 1253 C C . LEU A 1 168 ? 9.094 -4.530 23.244 1.00 88.69 168 LEU A C 1
ATOM 1255 O O . LEU A 1 168 ? 9.138 -3.532 22.524 1.00 88.69 168 LEU A O 1
ATOM 1259 N N . PRO A 1 169 ? 10.049 -5.484 23.174 1.00 91.31 169 PRO A N 1
ATOM 1260 C CA . PRO A 1 169 ? 11.196 -5.353 22.274 1.00 91.31 169 PRO A CA 1
ATOM 1261 C C . PRO A 1 169 ? 10.786 -5.256 20.800 1.00 91.31 169 PRO A C 1
ATOM 1263 O O . PRO A 1 169 ? 11.297 -4.403 20.081 1.00 91.31 169 PRO A O 1
ATOM 1266 N N . ILE A 1 170 ? 9.815 -6.068 20.364 1.00 91.00 170 ILE A N 1
ATOM 1267 C CA . ILE A 1 170 ? 9.316 -6.046 18.979 1.00 91.00 170 ILE A CA 1
ATOM 1268 C C . ILE A 1 170 ? 8.640 -4.707 18.673 1.00 91.00 170 ILE A C 1
ATOM 1270 O O . ILE A 1 170 ? 8.865 -4.140 17.607 1.00 91.00 170 ILE A O 1
ATOM 1274 N N . LEU A 1 171 ? 7.860 -4.165 19.614 1.00 91.69 171 LEU A N 1
ATOM 1275 C CA . LEU A 1 171 ? 7.221 -2.858 19.444 1.00 91.69 171 LEU A CA 1
ATOM 1276 C C . LEU A 1 171 ? 8.244 -1.722 19.336 1.00 91.69 171 LEU A C 1
ATOM 1278 O O . LEU A 1 171 ? 8.078 -0.844 18.492 1.00 91.69 171 LEU A O 1
ATOM 1282 N N . ILE A 1 172 ? 9.305 -1.741 20.149 1.00 92.06 172 ILE A N 1
ATOM 1283 C CA . ILE A 1 172 ? 10.368 -0.726 20.099 1.00 92.06 172 ILE A CA 1
ATOM 1284 C C . ILE A 1 172 ? 11.122 -0.813 18.773 1.00 92.06 172 ILE A C 1
ATOM 1286 O O . ILE A 1 172 ? 11.247 0.198 18.085 1.00 92.06 172 ILE A O 1
ATOM 1290 N N . VAL A 1 173 ? 11.577 -2.008 18.382 1.00 94.62 173 VAL A N 1
ATOM 1291 C CA . VAL A 1 173 ? 12.289 -2.211 17.110 1.00 94.62 173 VAL A CA 1
ATOM 1292 C C . VAL A 1 173 ? 11.405 -1.804 15.933 1.00 94.62 173 VAL A C 1
ATOM 1294 O O . VAL A 1 173 ? 11.845 -1.042 15.077 1.00 94.62 173 VAL A O 1
ATOM 1297 N N . GLY A 1 174 ? 10.141 -2.234 15.923 1.00 93.06 174 GLY A N 1
ATOM 1298 C CA . GLY A 1 174 ? 9.179 -1.858 14.890 1.00 93.06 174 GLY A CA 1
ATOM 1299 C C . GLY A 1 174 ? 8.961 -0.347 14.814 1.00 93.06 174 GLY A C 1
ATOM 1300 O O . GLY A 1 174 ? 8.985 0.218 13.724 1.00 93.06 174 GLY A O 1
ATOM 1301 N N . THR A 1 175 ? 8.844 0.327 15.961 1.00 92.94 175 THR A N 1
ATOM 1302 C CA . THR A 1 175 ? 8.705 1.791 16.016 1.00 92.94 175 THR A CA 1
ATOM 1303 C C . THR A 1 175 ? 9.955 2.496 15.490 1.00 92.94 175 THR A C 1
ATOM 1305 O O . THR A 1 175 ? 9.836 3.448 14.725 1.00 92.94 175 THR A O 1
ATOM 1308 N N . LEU A 1 176 ? 11.157 2.029 15.842 1.00 94.44 176 LEU A N 1
ATOM 1309 C CA . LEU A 1 176 ? 12.411 2.609 15.348 1.00 94.44 176 LEU A CA 1
ATOM 1310 C C . LEU A 1 176 ? 12.559 2.450 13.831 1.00 94.44 176 LEU A C 1
ATOM 1312 O O . LEU A 1 176 ? 12.884 3.418 13.146 1.00 94.44 176 LEU A O 1
ATOM 1316 N N . VAL A 1 177 ? 12.264 1.260 13.299 1.00 94.81 177 VAL A N 1
ATOM 1317 C CA . VAL A 1 177 ? 12.248 1.015 11.848 1.00 94.81 177 VAL A CA 1
ATOM 1318 C C . VAL A 1 177 ? 11.217 1.918 11.172 1.00 94.81 177 VAL A C 1
ATOM 1320 O O . VAL A 1 177 ? 11.510 2.533 10.152 1.00 94.81 177 VAL A O 1
ATOM 1323 N N . MET A 1 178 ? 10.034 2.066 11.767 1.00 94.06 178 MET A N 1
ATOM 1324 C CA . MET A 1 178 ? 8.986 2.936 11.245 1.00 94.06 178 MET A CA 1
ATOM 1325 C C . MET A 1 178 ? 9.423 4.406 11.186 1.00 94.06 178 MET A C 1
ATOM 1327 O O . MET A 1 178 ? 9.203 5.079 10.179 1.00 94.06 178 MET A O 1
ATOM 1331 N N . LEU A 1 179 ? 10.080 4.902 12.238 1.00 92.88 179 LEU A N 1
ATOM 1332 C CA . LEU A 1 179 ? 10.633 6.257 12.267 1.00 92.88 179 LEU A CA 1
ATOM 1333 C C . LEU A 1 179 ? 11.715 6.449 11.201 1.00 92.88 179 LEU A C 1
ATOM 1335 O O . LEU A 1 179 ? 11.720 7.478 10.529 1.00 92.88 179 LEU A O 1
ATOM 1339 N N . LEU A 1 180 ? 12.579 5.453 10.990 1.00 95.06 180 LEU A N 1
ATOM 1340 C CA . LEU A 1 180 ? 13.577 5.477 9.919 1.00 95.06 180 LEU A CA 1
ATOM 1341 C C . LEU A 1 180 ? 12.907 5.605 8.545 1.00 95.06 180 LEU A C 1
ATOM 1343 O O . LEU A 1 180 ? 13.293 6.467 7.756 1.00 95.06 180 LEU A O 1
ATOM 1347 N N . VAL A 1 181 ? 11.869 4.808 8.271 1.00 94.56 181 VAL A N 1
ATOM 1348 C CA . VAL A 1 181 ? 11.125 4.881 7.002 1.00 94.56 181 VAL A CA 1
ATOM 1349 C C . VAL A 1 181 ? 10.463 6.251 6.824 1.00 94.56 181 VAL A C 1
ATOM 1351 O O . VAL A 1 181 ? 10.520 6.811 5.731 1.00 94.56 181 VAL A O 1
ATOM 1354 N N . ILE A 1 182 ? 9.889 6.832 7.885 1.00 90.94 182 ILE A N 1
ATOM 1355 C CA . ILE A 1 182 ? 9.314 8.188 7.844 1.00 90.94 182 ILE A CA 1
ATOM 1356 C C . ILE A 1 182 ? 10.383 9.224 7.485 1.00 90.94 182 ILE A C 1
ATOM 1358 O O . ILE A 1 182 ? 10.143 10.073 6.628 1.00 90.94 182 ILE A O 1
ATOM 1362 N N . VAL A 1 183 ? 11.569 9.148 8.093 1.00 91.31 183 VAL A N 1
ATOM 1363 C CA . VAL A 1 183 ? 12.684 10.053 7.774 1.00 91.31 183 VAL A CA 1
ATOM 1364 C C . VAL A 1 183 ? 13.109 9.900 6.311 1.00 91.31 183 VAL A C 1
ATOM 1366 O O . VAL A 1 183 ? 13.249 10.903 5.612 1.00 91.31 183 VAL A O 1
ATOM 1369 N N . GLY A 1 184 ? 13.243 8.665 5.820 1.00 91.44 184 GLY A N 1
ATOM 1370 C CA . GLY A 1 184 ? 13.563 8.394 4.415 1.00 91.44 184 GLY A CA 1
ATOM 1371 C C . GLY A 1 184 ? 12.502 8.929 3.449 1.00 91.44 184 GLY A C 1
ATOM 1372 O O . GLY A 1 184 ? 12.834 9.525 2.424 1.00 91.44 184 GLY A O 1
ATOM 1373 N N . PHE A 1 185 ? 11.223 8.793 3.800 1.00 90.00 185 PHE A N 1
ATOM 1374 C CA . PHE A 1 185 ? 10.117 9.348 3.026 1.00 90.00 185 PHE A CA 1
ATOM 1375 C C . PHE A 1 185 ? 10.156 10.883 2.987 1.00 90.00 185 PHE A C 1
ATOM 1377 O O . PHE A 1 185 ? 10.052 11.465 1.910 1.00 90.00 185 PHE A O 1
ATOM 1384 N N . ILE A 1 186 ? 10.379 11.547 4.128 1.00 85.94 186 ILE A N 1
ATOM 1385 C CA . ILE A 1 186 ? 10.517 13.013 4.198 1.00 85.94 186 ILE A CA 1
ATOM 1386 C C . ILE A 1 186 ? 11.695 13.489 3.343 1.00 85.94 186 ILE A C 1
ATOM 1388 O O . ILE A 1 186 ? 11.559 14.457 2.594 1.00 85.94 186 ILE A O 1
ATOM 1392 N N . TYR A 1 187 ? 12.830 12.792 3.410 1.00 88.00 187 TYR A N 1
ATOM 1393 C CA . TYR A 1 187 ? 13.989 13.092 2.576 1.00 88.00 187 TYR A CA 1
ATOM 1394 C C . TYR A 1 187 ? 13.664 12.962 1.079 1.00 88.00 187 TYR A C 1
ATOM 1396 O O . TYR A 1 187 ? 13.960 13.866 0.297 1.00 88.00 187 TYR A O 1
ATOM 1404 N N . SER A 1 188 ? 12.981 11.881 0.689 1.00 85.38 188 SER A N 1
ATOM 1405 C CA . SER A 1 188 ? 12.544 11.662 -0.694 1.00 85.38 188 SER A CA 1
ATOM 1406 C C . SER A 1 188 ? 11.602 12.766 -1.187 1.00 85.38 188 SER A C 1
ATOM 1408 O O . SER A 1 188 ? 11.787 13.285 -2.288 1.00 85.38 188 SER A O 1
ATOM 1410 N N . LEU A 1 189 ? 10.642 13.194 -0.358 1.00 81.81 189 LEU A N 1
ATOM 1411 C CA . LEU A 1 189 ? 9.746 14.306 -0.686 1.00 81.81 189 LEU A CA 1
ATOM 1412 C C . LEU A 1 189 ? 10.498 15.618 -0.890 1.00 81.81 189 LEU A C 1
ATOM 1414 O O . LEU A 1 189 ? 10.159 16.390 -1.786 1.00 81.81 189 LEU A O 1
ATOM 1418 N N . TRP A 1 190 ? 11.516 15.874 -0.069 1.00 80.00 190 TRP A N 1
ATOM 1419 C CA . TRP A 1 190 ? 12.293 17.101 -0.181 1.00 80.00 190 TRP A CA 1
ATOM 1420 C C . TRP A 1 190 ? 13.090 17.147 -1.489 1.00 80.00 190 TRP A C 1
ATOM 1422 O O . TRP A 1 190 ? 13.153 18.194 -2.132 1.00 80.00 190 TRP A O 1
ATOM 1432 N N . SER A 1 191 ? 13.597 15.993 -1.935 1.00 79.44 191 SER A N 1
ATOM 1433 C CA . SER A 1 191 ? 14.289 15.843 -3.219 1.00 79.44 191 SER A CA 1
ATOM 1434 C C . SER A 1 191 ? 13.369 15.965 -4.443 1.00 79.44 191 SER A C 1
ATOM 1436 O O . SER A 1 191 ? 13.844 16.351 -5.507 1.00 79.44 191 SER A O 1
ATOM 1438 N N . GLN A 1 192 ? 12.080 15.628 -4.326 1.00 69.81 192 GLN A N 1
ATOM 1439 C CA . GLN A 1 192 ? 11.118 15.643 -5.443 1.00 69.81 192 GLN A CA 1
ATOM 1440 C C . GLN A 1 192 ? 10.461 17.022 -5.680 1.00 69.81 192 GLN A C 1
ATOM 1442 O O . GLN A 1 192 ? 9.771 17.222 -6.681 1.00 69.81 192 GLN A O 1
ATOM 1447 N N . GLY A 1 193 ? 10.700 17.998 -4.797 1.00 68.19 193 GLY A N 1
ATOM 1448 C CA . GLY A 1 193 ? 10.278 19.393 -4.959 1.00 68.19 193 GLY A CA 1
ATOM 1449 C C . GLY A 1 193 ? 8.988 19.787 -4.222 1.00 68.19 193 GLY A C 1
ATOM 1450 O O . GLY A 1 193 ? 8.169 18.971 -3.802 1.00 68.19 193 GLY A O 1
ATOM 1451 N N . SER A 1 194 ? 8.783 21.101 -4.072 1.00 63.78 194 SER A N 1
ATOM 1452 C CA . SER A 1 194 ? 7.794 21.702 -3.157 1.00 63.78 194 SER A CA 1
ATOM 1453 C C . SER A 1 194 ? 6.322 21.432 -3.497 1.00 63.78 194 SER A C 1
ATOM 1455 O O . SER A 1 194 ? 5.457 21.604 -2.641 1.00 63.78 194 SER A O 1
ATOM 1457 N N . ARG A 1 195 ? 6.003 21.015 -4.731 1.00 65.19 195 ARG A N 1
ATOM 1458 C CA . ARG A 1 195 ? 4.610 20.829 -5.181 1.00 65.19 195 ARG A CA 1
ATOM 1459 C C . ARG A 1 195 ? 3.946 19.599 -4.559 1.00 65.19 195 ARG A C 1
ATOM 1461 O O . ARG A 1 195 ? 2.790 19.690 -4.157 1.00 65.19 195 ARG A O 1
ATOM 1468 N N . ALA A 1 196 ? 4.664 18.482 -4.428 1.00 64.00 196 ALA A N 1
ATOM 1469 C CA . ALA A 1 196 ? 4.129 17.268 -3.802 1.00 64.00 196 ALA A CA 1
ATOM 1470 C C . ALA A 1 196 ? 3.839 17.488 -2.305 1.00 64.00 196 ALA A C 1
ATOM 1472 O O . ALA A 1 196 ? 2.796 17.077 -1.801 1.00 64.00 196 ALA A O 1
ATOM 1473 N N . LEU A 1 197 ? 4.717 18.226 -1.617 1.00 67.25 197 LEU A N 1
ATOM 1474 C CA . LEU A 1 197 ? 4.565 18.586 -0.204 1.00 67.25 197 LEU A CA 1
ATOM 1475 C C . LEU A 1 197 ? 3.272 19.364 0.075 1.00 67.25 197 LEU A C 1
ATOM 1477 O O . LEU A 1 197 ? 2.573 19.053 1.038 1.00 67.25 197 LEU A O 1
ATOM 1481 N N . ILE A 1 198 ? 2.919 20.332 -0.777 1.00 71.88 198 ILE A N 1
ATOM 1482 C CA . ILE A 1 198 ? 1.695 21.135 -0.615 1.00 71.88 198 ILE A CA 1
ATOM 1483 C C . ILE A 1 198 ? 0.445 20.250 -0.692 1.00 71.88 198 ILE A C 1
ATOM 1485 O O . ILE A 1 198 ? -0.457 20.401 0.130 1.00 71.88 198 ILE A O 1
ATOM 1489 N N . TRP A 1 199 ? 0.395 19.298 -1.627 1.00 71.62 199 TRP A N 1
ATOM 1490 C CA . TRP A 1 199 ? -0.745 18.386 -1.766 1.00 71.62 199 TRP A CA 1
ATOM 1491 C C . TRP A 1 199 ? -0.873 17.414 -0.595 1.00 71.62 199 TRP A C 1
ATOM 1493 O O . TRP A 1 199 ? -1.977 17.193 -0.096 1.00 71.62 199 TRP A O 1
ATOM 1503 N N . ILE A 1 200 ? 0.246 16.877 -0.109 1.00 70.44 200 ILE A N 1
ATOM 1504 C CA . ILE A 1 200 ? 0.264 15.996 1.065 1.00 70.44 200 ILE A CA 1
ATOM 1505 C C . ILE A 1 200 ? -0.239 16.754 2.289 1.00 70.44 200 ILE A C 1
ATOM 1507 O O . ILE A 1 200 ? -1.197 16.317 2.924 1.00 70.44 200 ILE A O 1
ATOM 1511 N N . ILE A 1 201 ? 0.336 17.923 2.575 1.00 72.69 201 ILE A N 1
ATOM 1512 C CA . ILE A 1 201 ? -0.080 18.758 3.705 1.00 72.69 201 ILE A CA 1
ATOM 1513 C C . ILE A 1 201 ? -1.550 19.161 3.553 1.00 72.69 201 ILE A C 1
ATOM 1515 O O . ILE A 1 201 ? -2.314 19.020 4.503 1.00 72.69 201 ILE A O 1
ATOM 1519 N N . GLY A 1 202 ? -1.978 19.584 2.361 1.00 76.44 202 GLY A N 1
ATOM 1520 C CA . GLY A 1 202 ? -3.366 19.952 2.083 1.00 76.44 202 GLY A CA 1
ATOM 1521 C C . GLY A 1 202 ? -4.348 18.804 2.325 1.00 76.44 202 GLY A C 1
ATOM 1522 O O . GLY A 1 202 ? -5.360 18.998 2.995 1.00 76.44 202 GLY A O 1
ATOM 1523 N N . SER A 1 203 ? -4.036 17.597 1.848 1.00 70.88 203 SER A N 1
ATOM 1524 C CA . SER A 1 203 ? -4.882 16.411 2.046 1.00 70.88 203 SER A CA 1
ATOM 1525 C C . SER A 1 203 ? -4.944 15.964 3.512 1.00 70.88 203 SER A C 1
ATOM 1527 O O . SER A 1 203 ? -6.025 15.653 4.016 1.00 70.88 203 SER A O 1
ATOM 1529 N N . LEU A 1 204 ? -3.818 16.004 4.233 1.00 75.50 204 LEU A N 1
ATOM 1530 C CA . LEU A 1 204 ? -3.764 15.673 5.656 1.00 75.50 204 LEU A CA 1
ATOM 1531 C C . LEU A 1 204 ? -4.514 16.709 6.496 1.00 75.50 204 LEU A C 1
ATOM 1533 O O . LEU A 1 204 ? -5.312 16.331 7.354 1.00 75.50 204 LEU A O 1
ATOM 1537 N N . LEU A 1 205 ? -4.332 18.001 6.216 1.00 77.19 205 LEU A N 1
ATOM 1538 C CA . LEU A 1 205 ? -5.076 19.074 6.874 1.00 77.19 205 LEU A CA 1
ATOM 1539 C C . LEU A 1 205 ? -6.575 18.961 6.598 1.00 77.19 205 LEU A C 1
ATOM 1541 O O . LEU A 1 205 ? -7.361 19.063 7.535 1.00 77.19 205 LEU A O 1
ATOM 1545 N N . LEU A 1 206 ? -6.978 18.686 5.354 1.00 77.06 206 LEU A N 1
ATOM 1546 C CA . LEU A 1 206 ? -8.380 18.443 5.015 1.00 77.06 206 LEU A CA 1
ATOM 1547 C C . LEU A 1 206 ? -8.943 17.265 5.820 1.00 77.06 206 LEU A C 1
ATOM 1549 O O . LEU A 1 206 ? -10.018 17.392 6.402 1.00 77.06 206 LEU A O 1
ATOM 1553 N N . SER A 1 207 ? -8.205 16.155 5.918 1.00 72.44 207 SER A N 1
ATOM 1554 C CA . SER A 1 207 ? -8.632 14.989 6.703 1.00 72.44 207 SER A CA 1
ATOM 1555 C C . SER A 1 207 ? -8.801 15.315 8.194 1.00 72.44 207 SER A C 1
ATOM 1557 O O . SER A 1 207 ? -9.794 14.924 8.807 1.00 72.44 207 SER A O 1
ATOM 1559 N N . LEU A 1 208 ? -7.891 16.114 8.760 1.00 75.56 208 LEU A N 1
ATOM 1560 C CA . LEU A 1 208 ? -7.947 16.595 10.141 1.00 75.56 208 LEU A CA 1
ATOM 1561 C C . LEU A 1 208 ? -9.123 17.545 10.371 1.00 75.56 208 LEU A C 1
ATOM 1563 O O . LEU A 1 208 ? -9.818 17.424 11.377 1.00 75.56 208 LEU A O 1
ATOM 1567 N N . ILE A 1 209 ? -9.370 18.472 9.444 1.00 76.94 209 ILE A N 1
ATOM 1568 C CA . ILE A 1 209 ? -10.505 19.398 9.509 1.00 76.94 209 ILE A CA 1
ATOM 1569 C C . ILE A 1 209 ? -11.813 18.612 9.477 1.00 76.94 209 ILE A C 1
ATOM 1571 O O . ILE A 1 209 ? -12.671 18.837 10.330 1.00 76.94 209 ILE A O 1
ATOM 1575 N N . VAL A 1 210 ? -11.949 17.657 8.555 1.00 74.06 210 VAL A N 1
ATOM 1576 C CA . VAL A 1 210 ? -13.119 16.775 8.475 1.00 74.06 210 VAL A CA 1
ATOM 1577 C C . VAL A 1 210 ? -13.303 16.019 9.795 1.00 74.06 210 VAL A C 1
ATOM 1579 O O . VAL A 1 210 ? -14.386 16.080 10.376 1.00 74.06 210 VAL A O 1
ATOM 1582 N N . ALA A 1 211 ? -12.241 15.418 10.340 1.00 72.62 211 ALA A N 1
ATOM 1583 C CA . ALA A 1 211 ? -12.293 14.718 11.623 1.00 72.62 211 ALA A CA 1
ATOM 1584 C C . ALA A 1 211 ? -12.704 15.636 12.794 1.00 72.62 211 ALA A C 1
ATOM 1586 O O . ALA A 1 211 ? -13.523 15.254 13.633 1.00 72.62 211 ALA A O 1
ATOM 1587 N N . MET A 1 212 ? -12.187 16.867 12.851 1.00 74.69 212 MET A N 1
ATOM 1588 C CA . MET A 1 212 ? -12.535 17.840 13.893 1.00 74.69 212 MET A CA 1
ATOM 1589 C C . MET A 1 212 ? -13.979 18.337 13.772 1.00 74.69 212 MET A C 1
ATOM 1591 O O . MET A 1 212 ? -14.675 18.436 14.783 1.00 74.69 212 MET A O 1
ATOM 1595 N N . VAL A 1 213 ? -14.453 18.614 12.554 1.00 72.81 213 VAL A N 1
ATOM 1596 C CA . VAL A 1 213 ? -15.849 18.998 12.290 1.00 72.81 213 VAL A CA 1
ATOM 1597 C C . VAL A 1 213 ? -16.797 17.867 12.693 1.00 72.81 213 VAL A C 1
ATOM 1599 O O . VAL A 1 213 ? -17.808 18.117 13.351 1.00 72.81 213 VAL A O 1
ATOM 1602 N N . MET A 1 214 ? -16.440 16.619 12.380 1.00 68.06 214 MET A N 1
ATOM 1603 C CA . MET A 1 214 ? -17.201 15.436 12.790 1.00 68.06 214 MET A CA 1
ATOM 1604 C C . MET A 1 214 ? -17.239 15.285 14.314 1.00 68.06 214 MET A C 1
ATOM 1606 O O . MET A 1 214 ? -18.309 15.064 14.879 1.00 68.06 214 MET A O 1
ATOM 1610 N N . LYS A 1 215 ? -16.106 15.490 15.000 1.00 67.12 215 LYS A N 1
ATOM 1611 C CA . LYS A 1 215 ? -16.037 15.451 16.469 1.00 67.12 215 LYS A CA 1
ATOM 1612 C C . LYS A 1 215 ? -16.871 16.559 17.123 1.00 67.12 215 LYS A C 1
ATOM 1614 O O . LYS A 1 215 ? -17.527 16.301 18.128 1.00 67.12 215 LYS A O 1
ATOM 1619 N N . ARG A 1 216 ? -16.891 17.771 16.556 1.00 59.66 216 ARG A N 1
ATOM 1620 C CA . ARG A 1 216 ? -17.660 18.912 17.090 1.00 59.66 216 ARG A CA 1
ATOM 1621 C C . ARG A 1 216 ? -19.176 18.727 16.961 1.00 59.66 216 ARG A C 1
ATOM 1623 O O . ARG A 1 216 ? -19.920 19.222 17.797 1.00 59.66 216 ARG A O 1
ATOM 1630 N N . ASN A 1 217 ? -19.637 17.973 15.964 1.00 56.72 217 ASN A N 1
ATOM 1631 C CA . ASN A 1 217 ? -21.052 17.608 15.827 1.00 56.72 217 ASN A CA 1
ATOM 1632 C C . ASN A 1 217 ? -21.507 16.492 16.790 1.00 56.72 217 ASN A C 1
ATOM 1634 O O . ASN A 1 217 ? -22.702 16.217 16.837 1.00 56.72 217 ASN A O 1
ATOM 1638 N N . LYS A 1 218 ? -20.597 15.856 17.550 1.00 52.47 218 LYS A N 1
ATOM 1639 C CA . LYS A 1 218 ? -20.945 14.891 18.613 1.00 52.47 218 LYS A CA 1
ATOM 1640 C C . LYS A 1 218 ? -21.250 15.555 19.966 1.00 52.47 218 LYS A C 1
ATOM 1642 O O . LYS A 1 218 ? -21.779 14.889 20.846 1.00 52.47 218 LYS A O 1
ATOM 1647 N N . THR A 1 219 ? -20.903 16.830 20.158 1.00 40.56 219 THR A N 1
ATOM 1648 C CA . THR A 1 219 ? -21.114 17.563 21.425 1.00 40.56 219 THR A CA 1
ATOM 1649 C C . THR A 1 219 ? -22.428 18.357 21.471 1.00 40.56 219 THR A C 1
ATOM 1651 O O . THR A 1 219 ? -22.518 19.319 22.229 1.00 40.56 219 THR A O 1
ATOM 1654 N N . VAL A 1 220 ? -23.427 17.980 20.663 1.00 35.81 220 VAL A N 1
ATOM 1655 C CA . VAL A 1 220 ? -24.801 18.518 20.703 1.00 35.81 220 VAL A CA 1
ATOM 1656 C C . VAL A 1 220 ? -25.798 17.371 20.718 1.00 35.81 220 VAL A C 1
ATOM 1658 O O . VAL A 1 220 ? -25.648 16.466 19.865 1.00 35.81 220 VAL A O 1
#

Mean predicted aligned error: 7.1 Å